Protein AF-A0A7J9X162-F1 (afdb_monomer)

Radius of gyration: 21.97 Å; Cα contacts (8 Å, |Δi|>4): 302; chains: 1; bounding box: 56×47×58 Å

Sequence (229 aa):
MGVSSGLLRFASDPDGIASAEVVVICVPTPVRDHVPDLSFVQESSATIAQHLTPGTLVVVESTTYPGTTEDLVRPLLESSGLKAGRDFWLASYCPERIDPGNDEFELSAIPRVLGGIDEESTALASLFYQQLVEEVVTVSSCRAAELVKLLENTFRHVNIALVNEMAMLCRETDIDVWEVIEAAASKPFGSCPSTPGGASAVTAFPSILHTSRGRCDRESVRRLHATAV

pLDDT: mean 80.42, std 22.42, range [22.09, 98.56]

Solvent-accessible surface area (backbone atoms only — not comparable to full-atom values): 13540 Å² total; per-residue (Å²): 111,47,59,84,71,67,78,42,83,87,76,91,67,70,74,64,51,55,77,41,63,65,48,76,44,77,51,72,44,60,70,53,95,91,40,66,42,55,62,52,54,49,54,50,29,47,56,45,18,79,35,65,47,80,68,24,34,39,35,41,35,39,75,65,57,64,43,43,62,68,74,48,42,42,58,38,36,36,69,55,74,48,43,78,81,75,36,26,30,39,28,22,35,36,49,86,87,76,61,91,92,50,87,87,65,55,78,34,75,51,68,40,40,30,4,6,82,46,72,66,26,33,51,54,52,47,61,58,47,54,78,64,24,80,40,74,47,79,47,96,23,30,44,54,14,32,40,50,46,54,49,55,55,49,53,52,50,54,46,40,52,52,36,41,54,49,41,53,54,21,62,77,68,78,44,65,50,63,62,53,49,56,59,48,53,70,41,95,66,98,54,78,60,62,64,68,72,82,96,68,83,87,68,70,90,79,76,83,82,91,70,95,78,77,83,91,57,87,70,61,71,68,55,66,77,76,76,79,128

Structure (mmCIF, N/CA/C/O backbone):
data_AF-A0A7J9X162-F1
#
_entry.id   AF-A0A7J9X162-F1
#
loop_
_atom_site.group_PDB
_atom_site.id
_atom_site.type_symbol
_atom_site.label_atom_id
_atom_site.label_alt_id
_atom_site.label_comp_id
_atom_site.label_asym_id
_atom_site.label_entity_id
_atom_site.label_seq_id
_atom_site.pdbx_PDB_ins_code
_atom_site.Cartn_x
_atom_site.Cartn_y
_atom_site.Cartn_z
_atom_site.occupancy
_atom_site.B_iso_or_equiv
_atom_site.auth_seq_id
_atom_site.auth_comp_id
_atom_site.auth_asym_id
_atom_site.auth_atom_id
_atom_site.pdbx_PDB_model_num
ATOM 1 N N . MET A 1 1 ? -10.588 -25.919 -2.164 1.00 62.69 1 MET A N 1
ATOM 2 C CA . MET A 1 1 ? -10.256 -26.387 -0.800 1.00 62.69 1 MET A CA 1
ATOM 3 C C . MET A 1 1 ? -10.824 -25.484 0.297 1.00 62.69 1 MET A C 1
ATOM 5 O O . MET A 1 1 ? -11.512 -26.022 1.149 1.00 62.69 1 MET A O 1
ATOM 9 N N . GLY A 1 2 ? -10.633 -24.154 0.272 1.00 80.81 2 GLY A N 1
ATOM 10 C CA . GLY A 1 2 ? -11.130 -23.260 1.343 1.00 80.81 2 GLY A CA 1
ATOM 11 C C . GLY A 1 2 ? -12.658 -23.151 1.481 1.00 80.81 2 GLY A C 1
ATOM 12 O O . GLY A 1 2 ? -13.174 -23.132 2.593 1.00 80.81 2 GLY A O 1
ATOM 13 N N . VAL A 1 3 ? -13.399 -23.142 0.364 1.00 86.06 3 VAL A N 1
ATOM 14 C CA . VAL A 1 3 ? -14.878 -23.076 0.394 1.00 86.06 3 VAL A CA 1
ATOM 15 C C . VAL A 1 3 ? -15.478 -24.358 0.978 1.00 86.06 3 VAL A C 1
ATOM 17 O O . VAL A 1 3 ? -16.346 -24.313 1.841 1.00 86.06 3 VAL A O 1
ATOM 20 N N . SER A 1 4 ? -14.970 -25.518 0.555 1.00 87.56 4 SER A N 1
ATOM 21 C CA . SER A 1 4 ? -15.435 -26.831 1.020 1.00 87.56 4 SER A CA 1
ATOM 22 C C . SER A 1 4 ? -15.123 -27.104 2.494 1.00 87.56 4 SER A C 1
ATOM 24 O O . SER A 1 4 ? -15.866 -27.837 3.135 1.00 87.56 4 SER A O 1
ATOM 26 N N . SER A 1 5 ? -14.041 -26.533 3.035 1.00 91.50 5 SER A N 1
ATOM 27 C CA . SER A 1 5 ? -13.686 -26.649 4.456 1.00 91.50 5 SER A CA 1
ATOM 28 C C . SER A 1 5 ? -14.345 -25.583 5.339 1.00 91.50 5 SER A C 1
ATOM 30 O O . SER A 1 5 ? -14.166 -25.609 6.553 1.00 91.50 5 SER A O 1
ATOM 32 N N . GLY A 1 6 ? -15.091 -24.638 4.754 1.00 89.19 6 GLY A N 1
ATOM 33 C CA . GLY A 1 6 ? -15.738 -23.540 5.474 1.00 89.19 6 GLY A CA 1
ATOM 34 C C . GLY A 1 6 ? -14.799 -22.416 5.927 1.00 89.19 6 GLY A C 1
ATOM 35 O O . GLY A 1 6 ? -15.273 -21.497 6.593 1.00 89.19 6 GLY A O 1
ATOM 36 N N . LEU A 1 7 ? -13.513 -22.472 5.553 1.00 90.06 7 LEU A N 1
ATOM 37 C CA . LEU A 1 7 ? -12.496 -21.453 5.852 1.00 90.06 7 LEU A CA 1
ATOM 38 C C . LEU A 1 7 ? -12.617 -20.209 4.959 1.00 90.06 7 LEU A C 1
ATOM 40 O O . LEU A 1 7 ? -12.123 -19.149 5.319 1.00 90.06 7 LEU A O 1
ATOM 44 N N . LEU A 1 8 ? -13.263 -20.338 3.796 1.00 92.81 8 LEU A N 1
ATOM 45 C CA . LEU A 1 8 ? -13.533 -19.235 2.877 1.00 92.81 8 LEU A CA 1
ATOM 46 C C . LEU A 1 8 ? -15.035 -19.128 2.629 1.00 92.81 8 LEU A C 1
ATOM 48 O O . LEU A 1 8 ? -15.681 -20.107 2.248 1.00 92.81 8 LEU A O 1
ATOM 52 N N . ARG A 1 9 ? -15.575 -17.925 2.811 1.00 91.31 9 ARG A N 1
ATOM 53 C CA . ARG A 1 9 ? -16.972 -17.592 2.530 1.00 91.31 9 ARG A CA 1
ATOM 54 C C . ARG A 1 9 ? -17.023 -16.312 1.712 1.00 91.31 9 ARG A C 1
ATOM 56 O O . ARG A 1 9 ? -16.208 -15.420 1.914 1.00 91.31 9 ARG A O 1
ATOM 63 N N . PHE A 1 10 ? -17.990 -16.244 0.807 1.00 93.44 10 PHE A N 1
ATOM 64 C CA . PHE A 1 10 ? -18.287 -15.049 0.030 1.00 93.44 10 PHE A CA 1
ATOM 65 C C . PHE A 1 10 ? -19.632 -14.509 0.499 1.00 93.44 10 PHE A C 1
ATOM 67 O O . PHE A 1 10 ? -20.580 -15.280 0.650 1.00 93.44 10 PHE A O 1
ATOM 74 N N . ALA A 1 11 ? -19.695 -13.206 0.725 1.00 92.56 11 ALA A N 1
ATOM 75 C CA . ALA A 1 11 ? -20.899 -12.494 1.116 1.00 92.56 11 ALA A CA 1
ATOM 76 C C . ALA A 1 11 ? -20.953 -11.170 0.350 1.00 92.56 11 ALA A C 1
ATOM 78 O O . ALA A 1 11 ? -19.917 -10.631 -0.044 1.00 92.56 11 ALA A O 1
ATOM 79 N N . SER A 1 12 ? -22.165 -10.680 0.110 1.00 92.69 12 SER A N 1
ATOM 80 C CA . SER A 1 12 ? -22.415 -9.343 -0.443 1.00 92.69 12 SER A CA 1
ATOM 81 C C . SER A 1 12 ? -22.973 -8.381 0.605 1.00 92.69 12 SER A C 1
ATOM 83 O O . SER A 1 12 ? -23.034 -7.181 0.358 1.00 92.69 12 SER A O 1
ATOM 85 N N . ASP A 1 13 ? -23.423 -8.910 1.742 1.00 92.62 13 ASP A N 1
ATOM 86 C CA . ASP A 1 13 ? -23.809 -8.149 2.922 1.00 92.62 13 ASP A CA 1
ATOM 87 C C . ASP A 1 13 ? -22.588 -7.859 3.821 1.00 92.62 13 ASP A C 1
ATOM 89 O O . ASP A 1 13 ? -21.596 -8.596 3.791 1.00 92.62 13 ASP A O 1
ATOM 93 N N . PRO A 1 14 ? -22.634 -6.774 4.610 1.00 92.94 14 PRO A N 1
ATOM 94 C CA . PRO A 1 14 ? -21.531 -6.371 5.476 1.00 92.94 14 PRO A CA 1
ATOM 95 C C . PRO A 1 14 ? -21.515 -7.082 6.839 1.00 92.94 14 PRO A C 1
ATOM 97 O O . PRO A 1 14 ? -20.643 -6.778 7.654 1.00 92.94 14 PRO A O 1
ATOM 100 N N . ASP A 1 15 ? -22.427 -8.022 7.115 1.00 89.88 15 ASP A N 1
ATOM 101 C CA . ASP A 1 15 ? -22.643 -8.562 8.468 1.00 89.88 15 ASP A CA 1
ATOM 102 C C . ASP A 1 15 ? -21.384 -9.240 9.035 1.00 89.88 15 ASP A C 1
ATOM 104 O O . ASP A 1 15 ? -21.125 -9.204 10.241 1.00 89.88 15 ASP A O 1
ATOM 108 N N . GLY A 1 16 ? -20.550 -9.812 8.161 1.00 90.56 16 GLY A N 1
ATOM 109 C CA . GLY A 1 16 ? -19.283 -10.437 8.544 1.00 90.56 16 GLY A CA 1
ATOM 110 C C . GLY A 1 16 ? -18.259 -9.470 9.153 1.00 90.56 16 GLY A C 1
ATOM 111 O O . GLY A 1 16 ? -17.429 -9.907 9.953 1.00 90.56 16 GLY A O 1
ATOM 112 N N . ILE A 1 17 ? -18.333 -8.171 8.834 1.00 95.19 17 ILE A N 1
ATOM 113 C CA . ILE A 1 17 ? -17.354 -7.160 9.269 1.00 95.19 17 ILE A CA 1
ATOM 114 C C . ILE A 1 17 ? -17.326 -7.045 10.795 1.00 95.19 17 ILE A C 1
ATOM 116 O O . ILE A 1 17 ? -16.249 -7.007 11.380 1.00 95.19 17 ILE A O 1
ATOM 120 N N . ALA A 1 18 ? -18.488 -7.073 11.454 1.00 94.50 18 ALA A N 1
ATOM 121 C CA . ALA A 1 18 ? -18.576 -6.919 12.909 1.00 94.50 18 ALA A CA 1
ATOM 122 C C . ALA A 1 18 ? -17.885 -8.054 13.688 1.00 94.50 1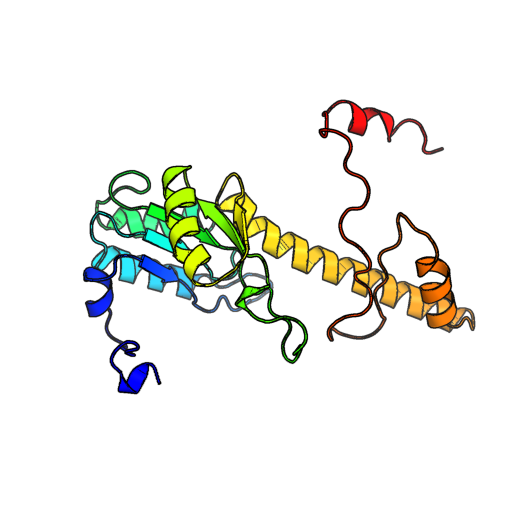8 ALA A C 1
ATOM 124 O O . ALA A 1 18 ? -17.525 -7.884 14.852 1.00 94.50 18 ALA A O 1
ATOM 1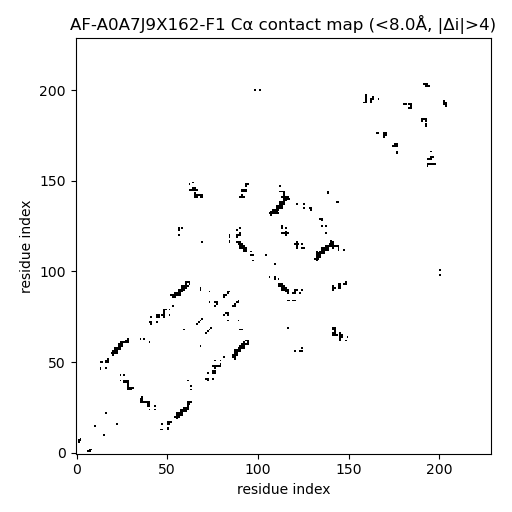25 N N . SER A 1 19 ? -17.701 -9.211 13.046 1.00 94.06 19 SER A N 1
ATOM 126 C CA . SER A 1 19 ? -17.009 -10.373 13.613 1.00 94.06 19 SER A CA 1
ATOM 127 C C . SER A 1 19 ? -15.538 -10.488 13.201 1.00 94.06 19 SER A C 1
ATOM 129 O O . SER A 1 19 ? -14.861 -11.415 13.641 1.00 94.06 19 SER A O 1
ATOM 131 N N . ALA A 1 20 ? -15.044 -9.586 12.349 1.00 95.75 20 ALA A N 1
ATOM 132 C CA . ALA A 1 20 ? -13.694 -9.651 11.808 1.00 95.75 20 ALA A CA 1
ATOM 133 C C . ALA A 1 20 ? -12.670 -8.975 12.736 1.00 95.75 20 ALA A C 1
ATOM 135 O O . ALA A 1 20 ? -12.820 -7.817 13.125 1.00 95.75 20 ALA A O 1
ATOM 136 N N . GLU A 1 21 ? -11.580 -9.685 13.034 1.00 97.00 21 GLU A N 1
ATOM 137 C CA . GLU A 1 21 ? -10.414 -9.118 13.730 1.00 97.00 21 GLU A CA 1
ATOM 138 C C . GLU A 1 21 ? -9.576 -8.232 12.793 1.00 97.00 21 GLU A C 1
ATOM 140 O O . GLU A 1 21 ? -8.986 -7.240 13.224 1.00 97.00 21 GLU A O 1
ATOM 145 N N . VAL A 1 22 ? -9.551 -8.571 11.498 1.00 97.69 22 VAL A N 1
ATOM 146 C CA . VAL A 1 22 ? -8.823 -7.844 10.453 1.00 97.69 22 VAL A CA 1
ATOM 147 C C . VAL A 1 22 ? -9.735 -7.609 9.252 1.00 97.69 22 VAL A C 1
ATOM 149 O O . VAL A 1 22 ? -10.381 -8.535 8.762 1.00 97.69 22 VAL A O 1
ATOM 152 N N . VAL A 1 23 ? -9.752 -6.376 8.750 1.00 97.88 23 VAL A N 1
ATOM 153 C CA . VAL A 1 23 ? -10.481 -5.966 7.546 1.00 97.88 23 VAL A CA 1
ATOM 154 C C . VAL A 1 23 ? -9.494 -5.380 6.544 1.00 97.88 23 VAL A C 1
ATOM 156 O O . VAL A 1 23 ? -8.805 -4.407 6.843 1.00 97.88 23 VAL A O 1
ATOM 159 N N . VAL A 1 24 ? -9.435 -5.946 5.338 1.00 96.94 24 VAL A N 1
ATOM 160 C CA . VAL A 1 24 ? -8.537 -5.478 4.270 1.00 96.94 24 VAL A CA 1
ATOM 161 C C . VAL A 1 24 ? -9.356 -4.859 3.138 1.00 96.94 24 VAL A C 1
ATOM 163 O O . VAL A 1 24 ? -10.280 -5.481 2.615 1.00 96.94 24 VAL A O 1
ATOM 166 N N . ILE A 1 25 ? -9.029 -3.621 2.761 1.00 96.56 25 ILE A N 1
ATOM 167 C CA . ILE A 1 25 ? -9.698 -2.874 1.690 1.00 96.56 25 ILE A CA 1
ATOM 168 C C . ILE A 1 25 ? -8.925 -3.063 0.377 1.00 96.56 25 ILE A C 1
ATOM 170 O O . ILE A 1 25 ? -7.927 -2.379 0.127 1.00 96.56 25 ILE A O 1
ATOM 174 N N . CYS A 1 26 ? -9.429 -3.953 -0.481 1.00 94.12 26 CYS A N 1
ATOM 175 C CA . CYS A 1 26 ? -8.839 -4.313 -1.781 1.00 94.12 26 CYS A CA 1
ATOM 176 C C . CYS A 1 26 ? -9.780 -3.984 -2.955 1.00 94.12 26 CYS A C 1
ATOM 178 O O . CYS A 1 26 ? -10.038 -4.826 -3.814 1.00 94.12 26 CYS A O 1
ATOM 180 N N . VAL A 1 27 ? -10.355 -2.781 -2.964 1.00 94.25 27 VAL A N 1
ATOM 181 C CA . VAL A 1 27 ? -11.293 -2.340 -4.007 1.00 94.25 27 VAL A CA 1
ATOM 182 C C . VAL A 1 27 ? -10.565 -1.646 -5.161 1.00 94.25 27 VAL A C 1
ATOM 184 O O . VAL A 1 27 ? -9.474 -1.104 -4.971 1.00 94.25 27 VAL A O 1
ATOM 187 N N . PRO A 1 28 ? -11.130 -1.652 -6.381 1.00 90.06 28 PRO A N 1
ATOM 188 C CA . PRO A 1 28 ? -10.503 -0.977 -7.509 1.00 90.06 28 PRO A CA 1
ATOM 189 C C . PRO A 1 28 ? -10.480 0.544 -7.318 1.00 90.06 28 PRO A C 1
ATOM 191 O O . PRO A 1 28 ? -11.415 1.136 -6.783 1.00 90.06 28 PRO A O 1
ATOM 194 N N . THR A 1 29 ? -9.434 1.178 -7.842 1.00 87.81 29 THR A N 1
ATOM 195 C CA . THR A 1 29 ? -9.283 2.639 -7.922 1.00 87.81 29 THR A CA 1
ATOM 196 C C . THR A 1 29 ? -9.128 3.061 -9.387 1.00 87.81 29 THR A C 1
ATOM 198 O O . THR A 1 29 ? -8.026 3.384 -9.843 1.00 87.81 29 THR A O 1
ATOM 201 N N . PRO A 1 30 ? -10.210 2.986 -10.190 1.00 85.19 30 PRO A N 1
ATOM 202 C CA . PRO A 1 30 ? -10.131 3.271 -11.617 1.00 85.19 30 PRO A CA 1
ATOM 203 C C . PRO A 1 30 ? -9.696 4.719 -11.851 1.00 85.19 30 PRO A C 1
ATOM 205 O O . PRO A 1 30 ? -10.082 5.622 -11.119 1.00 85.19 30 PRO A O 1
ATOM 208 N N . VAL A 1 31 ? -8.892 4.959 -12.883 1.00 79.12 31 VAL A N 1
ATOM 209 C CA . VAL A 1 31 ? -8.386 6.302 -13.191 1.00 79.12 31 VAL A CA 1
ATOM 210 C C . VAL A 1 31 ? -9.298 6.981 -14.209 1.00 79.12 31 VAL A C 1
ATOM 212 O O . VAL A 1 31 ? -9.543 6.439 -15.286 1.00 79.12 31 VAL A O 1
ATOM 215 N N . ARG A 1 32 ? -9.753 8.197 -13.897 1.00 75.38 32 ARG A N 1
ATOM 216 C CA . ARG A 1 32 ? -10.500 9.082 -14.796 1.00 75.38 32 ARG A CA 1
ATOM 217 C C . ARG A 1 32 ? -9.751 10.402 -14.941 1.00 75.38 32 ARG A C 1
ATOM 219 O O . ARG A 1 32 ? -9.419 11.027 -13.944 1.00 75.38 32 ARG A O 1
ATOM 226 N N . ASP A 1 33 ? -9.453 10.814 -16.172 1.00 77.12 33 ASP A N 1
ATOM 227 C CA . ASP A 1 33 ? -8.718 12.059 -16.459 1.00 77.12 33 ASP A CA 1
ATOM 228 C C . ASP A 1 33 ? -7.391 12.183 -15.673 1.00 77.12 33 ASP A C 1
ATOM 230 O O . ASP A 1 33 ? -7.038 13.245 -15.169 1.00 77.12 33 ASP A O 1
ATOM 234 N N . HIS A 1 34 ? -6.656 11.070 -15.548 1.00 75.56 34 HIS A N 1
ATOM 235 C CA . HIS A 1 34 ? -5.420 10.938 -14.754 1.00 75.56 34 HIS A CA 1
ATOM 236 C C . HIS A 1 34 ? -5.590 11.066 -13.229 1.00 75.56 34 HIS A C 1
ATOM 238 O O . HIS A 1 34 ? -4.599 11.107 -12.502 1.00 75.56 34 HIS A O 1
ATOM 244 N N . VAL A 1 35 ? -6.828 11.056 -12.730 1.00 75.62 35 VAL A N 1
ATOM 245 C CA . VAL A 1 35 ? -7.156 11.052 -11.303 1.00 75.62 35 VAL A CA 1
ATOM 246 C C . VAL A 1 35 ? -7.843 9.723 -10.931 1.00 75.62 35 VAL A C 1
ATOM 248 O O . VAL A 1 35 ? -8.902 9.410 -11.468 1.00 75.62 35 VAL A O 1
ATOM 251 N N . PRO A 1 36 ? -7.256 8.906 -10.041 1.00 80.69 36 PRO A N 1
ATOM 252 C CA . PRO A 1 36 ? -7.905 7.803 -9.354 1.00 80.69 36 PRO A CA 1
ATOM 253 C C . PRO A 1 36 ? -9.228 8.227 -8.733 1.00 80.69 36 PRO A C 1
ATOM 255 O O . PRO A 1 36 ? -9.302 9.169 -7.942 1.00 80.69 36 PRO A O 1
ATOM 258 N N . ASP A 1 37 ? -10.263 7.485 -9.081 1.00 88.44 37 ASP A N 1
ATOM 259 C CA . ASP A 1 37 ? -11.555 7.523 -8.437 1.00 88.44 37 ASP A CA 1
ATOM 260 C C . ASP A 1 37 ? -11.471 6.757 -7.112 1.00 88.44 37 ASP A C 1
ATOM 262 O O . ASP A 1 37 ? -11.252 5.543 -7.078 1.00 88.44 37 ASP A O 1
ATOM 266 N N . LEU A 1 38 ? -11.615 7.492 -6.011 1.00 91.44 38 LEU A N 1
ATOM 267 C CA . LEU A 1 38 ? -11.575 6.947 -4.657 1.00 91.44 38 LEU A CA 1
ATOM 268 C C . LEU A 1 38 ? -12.969 6.590 -4.123 1.00 91.44 38 LEU A C 1
ATOM 270 O O . LEU A 1 38 ? -13.065 6.180 -2.967 1.00 91.44 38 LEU A O 1
ATOM 274 N N . SER A 1 39 ? -14.037 6.726 -4.920 1.00 94.62 39 SER A N 1
ATOM 275 C CA . SER A 1 39 ? -15.417 6.438 -4.494 1.00 94.62 39 SER A CA 1
ATOM 276 C C . SER A 1 39 ? -15.561 5.042 -3.884 1.00 94.62 39 SER A C 1
ATOM 278 O O . SER A 1 39 ? -16.091 4.909 -2.786 1.00 94.62 39 SER A O 1
ATOM 280 N N . PHE A 1 40 ? -14.970 4.017 -4.499 1.00 95.25 40 PHE A N 1
ATOM 281 C CA . PHE A 1 40 ? -14.995 2.645 -3.981 1.00 95.25 40 PHE A CA 1
ATOM 282 C C . PHE A 1 40 ? -14.330 2.512 -2.602 1.00 95.25 40 PHE A C 1
ATOM 284 O O . PHE A 1 40 ? -14.837 1.813 -1.721 1.00 95.25 40 PHE A O 1
ATOM 291 N N . VAL A 1 41 ? -13.201 3.198 -2.389 1.00 95.94 41 VAL A N 1
ATOM 292 C CA . VAL A 1 41 ? -12.495 3.216 -1.096 1.00 95.94 41 VAL A CA 1
ATOM 293 C C . VAL A 1 41 ? -13.331 3.957 -0.052 1.00 95.94 41 VAL A C 1
ATOM 295 O O . VAL A 1 41 ? -13.418 3.510 1.093 1.00 95.94 41 VAL A O 1
ATOM 298 N N . GLN A 1 42 ? -13.983 5.055 -0.441 1.00 96.75 42 GLN A N 1
ATOM 299 C CA . GLN A 1 42 ? -14.877 5.828 0.425 1.00 96.75 42 GLN A CA 1
ATOM 300 C C . GLN A 1 42 ? -16.093 5.008 0.859 1.00 96.75 42 GLN A C 1
ATOM 302 O O . GLN A 1 42 ? -16.372 4.925 2.053 1.00 96.75 42 GLN A O 1
ATOM 307 N N . GLU A 1 43 ? -16.780 4.365 -0.086 1.00 97.00 43 GLU A N 1
ATOM 308 C CA . GLU A 1 43 ? -17.954 3.523 0.169 1.00 97.00 43 GLU A CA 1
ATOM 309 C C . GLU A 1 43 ? -17.605 2.326 1.059 1.00 97.00 43 GLU A C 1
ATOM 311 O O . GLU A 1 43 ? -18.319 2.032 2.023 1.00 97.00 43 GLU A O 1
ATOM 316 N N . SER A 1 44 ? -16.462 1.683 0.799 1.00 97.19 44 SER A N 1
ATOM 317 C CA . SER A 1 44 ? -15.956 0.590 1.636 1.00 97.19 44 SER A CA 1
ATOM 318 C C . SER A 1 44 ? -15.659 1.073 3.054 1.00 97.19 44 SER A C 1
ATOM 320 O O . SER A 1 44 ? -16.112 0.467 4.021 1.00 97.19 44 SER A O 1
ATOM 322 N N . SER A 1 45 ? -14.964 2.204 3.194 1.00 97.94 45 SER A N 1
ATOM 323 C CA . SER A 1 45 ? -14.630 2.781 4.503 1.00 97.94 45 SER A CA 1
ATOM 324 C C . SER A 1 45 ? -15.883 3.181 5.287 1.00 97.94 45 SER A C 1
ATOM 326 O O . SER A 1 45 ? -15.962 2.923 6.485 1.00 97.94 45 SER A O 1
ATOM 328 N N . ALA A 1 46 ? -16.890 3.758 4.624 1.00 97.69 46 ALA A N 1
ATOM 329 C CA . ALA A 1 46 ? -18.166 4.104 5.248 1.00 97.69 46 ALA A CA 1
ATOM 330 C C . ALA A 1 46 ? -18.946 2.859 5.702 1.00 97.69 46 ALA A C 1
ATOM 332 O O . ALA A 1 46 ? -19.514 2.848 6.793 1.00 97.69 46 ALA A O 1
ATOM 333 N N . THR A 1 47 ? -18.938 1.794 4.896 1.00 97.69 47 THR A N 1
ATOM 334 C CA . THR A 1 47 ? -19.573 0.512 5.243 1.00 97.69 47 THR A CA 1
ATOM 335 C C . THR A 1 47 ? -18.887 -0.142 6.439 1.00 97.69 47 THR A C 1
ATOM 337 O O . THR A 1 47 ? -19.559 -0.608 7.360 1.00 97.69 47 THR A O 1
ATOM 340 N N . ILE A 1 48 ? -17.550 -0.123 6.465 1.00 98.00 48 ILE A N 1
ATOM 341 C CA . ILE A 1 48 ? -16.760 -0.630 7.590 1.00 98.00 48 ILE A CA 1
ATOM 342 C C . ILE A 1 48 ? -17.062 0.179 8.848 1.00 98.00 48 ILE A C 1
ATOM 344 O O . ILE A 1 48 ? -17.318 -0.418 9.885 1.00 98.00 48 ILE A O 1
ATOM 348 N N . ALA A 1 49 ? -17.120 1.512 8.767 1.00 98.06 49 ALA A N 1
ATOM 349 C CA . ALA A 1 49 ? -17.412 2.369 9.917 1.00 98.06 49 ALA A CA 1
ATOM 350 C C . ALA A 1 49 ? -18.742 2.020 10.613 1.00 98.06 49 ALA A C 1
ATOM 352 O O . ALA A 1 49 ? -18.831 2.096 11.835 1.00 98.06 49 ALA A O 1
ATOM 353 N N . GLN A 1 50 ? -19.764 1.593 9.863 1.00 97.50 50 GLN A N 1
ATOM 354 C CA . GLN A 1 50 ? -21.063 1.189 10.425 1.00 97.50 50 GLN A CA 1
ATOM 355 C C . GLN A 1 50 ? -21.011 -0.125 11.224 1.00 97.50 50 GLN A C 1
ATOM 357 O O . GLN A 1 50 ? -21.884 -0.362 12.055 1.00 97.50 50 GLN A O 1
ATOM 362 N N . HIS A 1 51 ? -20.000 -0.961 10.981 1.00 97.44 51 HIS A N 1
ATOM 363 C CA . HIS A 1 51 ? -19.860 -2.301 11.560 1.00 97.44 51 HIS A CA 1
ATOM 364 C C . HIS A 1 51 ? -18.557 -2.466 12.356 1.00 97.44 51 HIS A C 1
ATOM 366 O O . HIS A 1 51 ? -18.249 -3.567 12.808 1.00 97.44 51 HIS A O 1
ATOM 372 N N . LEU A 1 52 ? -17.780 -1.391 12.509 1.00 97.56 52 LEU A N 1
ATOM 373 C CA . LEU A 1 52 ? -16.462 -1.417 13.126 1.00 97.56 52 LEU A CA 1
ATOM 374 C C . LEU A 1 52 ? -16.586 -1.699 14.623 1.00 97.56 52 LEU A C 1
ATOM 376 O O . LEU A 1 52 ? -17.353 -1.042 15.330 1.00 97.56 52 LEU A O 1
ATOM 380 N N . THR A 1 53 ? -15.797 -2.649 15.112 1.00 97.69 53 THR A N 1
ATOM 381 C CA . THR A 1 53 ? -15.742 -2.998 16.530 1.00 97.69 53 THR A CA 1
ATOM 382 C C . THR A 1 53 ? -14.389 -2.602 17.133 1.00 97.69 53 THR A C 1
ATOM 384 O O . THR A 1 53 ? -13.390 -2.478 16.418 1.00 97.69 53 THR A O 1
ATOM 387 N N . PRO A 1 54 ? -14.322 -2.337 18.451 1.00 98.00 54 PRO A N 1
ATOM 388 C CA . PRO A 1 54 ? -13.048 -2.074 19.104 1.00 98.00 54 PRO A CA 1
ATOM 389 C C . PRO A 1 54 ? -12.084 -3.260 18.975 1.00 98.00 54 PRO A C 1
ATOM 391 O O . PRO A 1 54 ? -12.477 -4.409 19.169 1.00 98.00 54 PRO A O 1
ATOM 394 N N . GLY A 1 55 ? -10.815 -2.974 18.702 1.00 97.31 55 GLY A N 1
ATOM 395 C CA . GLY A 1 55 ? -9.747 -3.950 18.503 1.00 97.31 55 GLY A CA 1
ATOM 396 C C . GLY A 1 55 ? -9.526 -4.363 17.047 1.00 97.31 55 GLY A C 1
ATOM 397 O O . GLY A 1 55 ? -8.496 -4.969 16.764 1.00 97.31 55 GLY A O 1
ATOM 398 N N . THR A 1 56 ? -10.425 -4.011 16.119 1.00 98.25 56 THR A N 1
ATOM 399 C CA . THR A 1 56 ? -10.265 -4.344 14.696 1.00 98.25 56 THR A CA 1
ATOM 400 C C . THR A 1 56 ? -9.039 -3.655 14.093 1.00 98.25 56 THR A C 1
ATOM 402 O O . THR A 1 56 ? -8.815 -2.457 14.287 1.00 98.25 56 THR A O 1
ATOM 405 N N . LEU A 1 57 ? -8.265 -4.399 13.304 1.00 98.56 57 LEU A N 1
ATOM 406 C CA . LEU A 1 57 ? -7.249 -3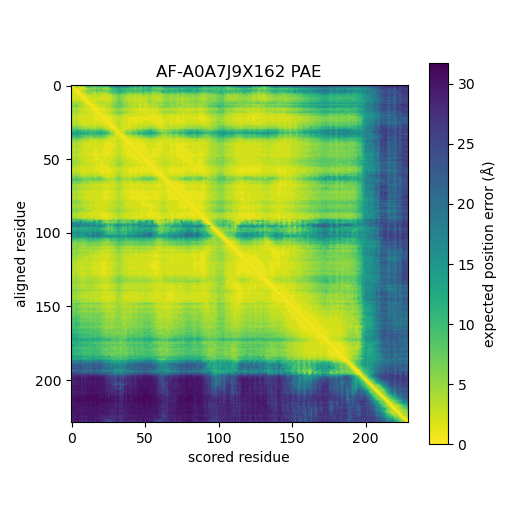.852 12.409 1.00 98.56 57 LEU A CA 1
ATOM 407 C C . LEU A 1 57 ? -7.854 -3.621 11.021 1.00 98.56 57 LEU A C 1
ATOM 409 O O . LEU A 1 57 ? -8.357 -4.553 10.400 1.00 98.56 57 LEU A O 1
ATOM 413 N N . VAL A 1 58 ? -7.745 -2.401 10.501 1.00 98.44 58 VAL A N 1
ATOM 414 C CA . VAL A 1 58 ? -8.109 -2.076 9.118 1.00 98.44 58 VAL A CA 1
ATOM 415 C C . VAL A 1 58 ? -6.844 -1.816 8.303 1.00 98.44 58 VAL A C 1
ATOM 417 O O . VAL A 1 58 ? -5.994 -1.019 8.704 1.00 98.44 58 VAL A O 1
ATOM 420 N N . VAL A 1 59 ? -6.714 -2.470 7.147 1.00 97.88 59 VAL A N 1
ATOM 421 C CA . VAL A 1 59 ? -5.586 -2.278 6.225 1.00 97.88 59 VAL A CA 1
ATOM 422 C C . VAL A 1 59 ? -6.081 -1.804 4.865 1.00 97.88 59 VAL A C 1
ATOM 424 O O . VAL A 1 59 ? -6.938 -2.434 4.248 1.00 97.88 59 VAL A O 1
ATOM 427 N N . VAL A 1 60 ? -5.513 -0.707 4.368 1.00 96.88 60 VAL A N 1
ATOM 428 C CA . VAL A 1 60 ? -5.761 -0.217 3.008 1.00 96.88 60 VAL A CA 1
ATOM 429 C C . VAL A 1 60 ? -4.720 -0.814 2.068 1.00 96.88 60 VAL A C 1
ATOM 431 O O . VAL A 1 60 ? -3.560 -0.417 2.107 1.00 96.88 60 VAL A O 1
ATOM 434 N N . GLU A 1 61 ? -5.135 -1.759 1.225 1.00 93.06 61 GLU A N 1
ATOM 435 C CA . GLU A 1 61 ? -4.285 -2.357 0.184 1.00 93.06 61 GLU A CA 1
ATOM 436 C C . GLU A 1 61 ? -4.559 -1.745 -1.197 1.00 93.06 61 GLU A C 1
ATOM 438 O O . GLU A 1 61 ? -3.725 -1.824 -2.084 1.00 93.06 61 GLU A O 1
ATOM 443 N N . SER A 1 62 ? -5.696 -1.082 -1.400 1.00 89.19 62 SER A N 1
ATOM 444 C CA . SER A 1 62 ? -6.027 -0.451 -2.685 1.00 89.19 62 SER A CA 1
ATOM 445 C C . SER A 1 62 ? -4.949 0.563 -3.116 1.00 89.19 62 SER A C 1
ATOM 447 O O . SER A 1 62 ? -4.431 1.319 -2.292 1.00 89.19 62 SER A O 1
ATOM 449 N N . THR A 1 63 ? -4.620 0.620 -4.412 1.00 84.19 63 THR A N 1
ATOM 450 C CA . THR A 1 63 ? -3.646 1.597 -4.935 1.00 84.19 63 THR A CA 1
ATOM 451 C C . THR A 1 63 ? -4.221 3.002 -4.819 1.00 84.19 63 THR A C 1
ATOM 453 O O . THR A 1 63 ? -5.205 3.328 -5.480 1.00 84.19 63 THR A O 1
ATOM 456 N N . THR A 1 64 ? -3.610 3.850 -3.997 1.00 83.62 64 THR A N 1
ATOM 457 C CA . THR A 1 64 ? -4.097 5.209 -3.731 1.00 83.62 64 THR A CA 1
ATOM 458 C C . THR A 1 64 ? -2.949 6.224 -3.707 1.00 83.62 64 THR A C 1
ATOM 460 O O . THR A 1 64 ? -1.808 5.905 -4.048 1.00 83.62 64 THR A O 1
ATOM 463 N N . TYR A 1 65 ? -3.255 7.473 -3.351 1.00 85.00 65 TYR A N 1
ATOM 464 C CA . TYR A 1 65 ? -2.262 8.532 -3.198 1.00 85.00 65 TYR A CA 1
ATOM 465 C C . TYR A 1 65 ? -1.748 8.649 -1.763 1.00 85.00 65 TYR A C 1
ATOM 467 O O . TYR A 1 65 ? -2.515 8.391 -0.832 1.00 85.00 65 TYR A O 1
ATOM 475 N N . PRO A 1 66 ? -0.512 9.145 -1.569 1.00 89.56 66 PRO A N 1
ATOM 476 C CA . PRO A 1 66 ? -0.005 9.510 -0.257 1.00 89.56 66 PRO A CA 1
ATOM 477 C C . PRO A 1 66 ? -0.972 10.437 0.484 1.00 89.56 66 PRO A C 1
ATOM 479 O O . PRO A 1 66 ? -1.284 11.529 0.012 1.00 89.56 66 PRO A O 1
ATOM 482 N N . GLY A 1 67 ? -1.419 10.001 1.656 1.00 90.81 67 GLY A N 1
ATOM 483 C CA . GLY A 1 67 ? -2.393 10.679 2.501 1.00 90.81 67 GLY A CA 1
ATOM 484 C C . GLY A 1 67 ? -3.791 10.072 2.438 1.00 90.81 67 GLY A C 1
ATOM 485 O O . GLY A 1 67 ? -4.609 10.413 3.282 1.00 90.81 67 GLY A O 1
ATOM 486 N N . THR A 1 68 ? -4.092 9.142 1.527 1.00 92.81 68 THR A N 1
ATOM 487 C CA . THR A 1 68 ? -5.448 8.569 1.419 1.00 92.81 68 THR A CA 1
ATOM 488 C C . THR A 1 68 ? -5.856 7.842 2.700 1.00 92.81 68 THR A C 1
ATOM 490 O O . THR A 1 68 ? -6.967 8.024 3.199 1.00 92.81 68 THR A O 1
ATOM 493 N N . THR A 1 69 ? -4.950 7.065 3.289 1.00 96.25 69 THR A N 1
ATOM 494 C CA . THR A 1 69 ? -5.230 6.333 4.529 1.00 96.25 69 THR A CA 1
ATOM 495 C C . THR A 1 69 ? -5.514 7.288 5.698 1.00 96.25 69 THR A C 1
ATOM 497 O O . THR A 1 69 ? -6.452 7.076 6.466 1.00 96.25 69 THR A O 1
ATOM 500 N N . GLU A 1 70 ? -4.753 8.377 5.820 1.00 95.31 70 GLU A N 1
ATOM 501 C CA . GLU A 1 70 ? -4.826 9.292 6.971 1.00 95.31 70 GLU A CA 1
ATOM 502 C C . GLU A 1 70 ? -5.856 10.417 6.807 1.00 95.31 70 GLU A C 1
ATOM 504 O O . GLU A 1 70 ? -6.513 10.784 7.779 1.00 95.31 70 GLU A O 1
ATOM 509 N N . ASP A 1 71 ? -6.012 10.957 5.600 1.00 95.75 71 ASP A N 1
ATOM 510 C CA . ASP A 1 71 ? -6.837 12.138 5.328 1.00 95.75 71 ASP A CA 1
ATOM 511 C C . ASP A 1 71 ? -8.253 11.769 4.85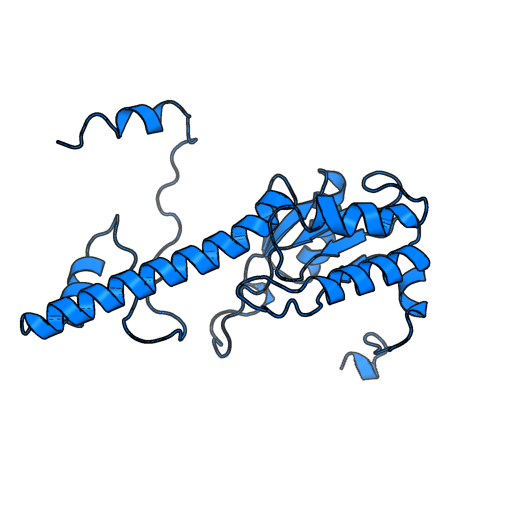5 1.00 95.75 71 ASP A C 1
ATOM 513 O O . ASP A 1 71 ? -9.160 12.595 4.949 1.00 95.75 71 ASP A O 1
ATOM 517 N N . LEU A 1 72 ? -8.459 10.543 4.350 1.00 96.25 72 LEU A N 1
ATOM 518 C CA . LEU A 1 72 ? -9.751 10.076 3.835 1.00 96.25 72 LEU A CA 1
ATOM 519 C C . LEU A 1 72 ? -10.298 8.882 4.620 1.00 96.25 72 LEU A C 1
ATOM 521 O O . LEU A 1 72 ? -11.392 8.965 5.176 1.00 96.25 72 LEU A O 1
ATOM 525 N N . VAL A 1 73 ? -9.550 7.778 4.683 1.00 97.94 73 VAL A N 1
ATOM 526 C CA . VAL A 1 73 ? -10.036 6.531 5.298 1.00 97.94 73 VAL A CA 1
ATOM 527 C C . VAL A 1 73 ? -10.200 6.696 6.805 1.00 97.94 73 VAL A C 1
ATOM 529 O O . VAL A 1 73 ? -11.263 6.391 7.343 1.00 97.94 73 VAL A O 1
ATOM 532 N N . ARG A 1 74 ? -9.192 7.242 7.494 1.00 98.12 74 ARG A N 1
ATOM 533 C CA . ARG A 1 74 ? -9.251 7.454 8.944 1.00 98.12 74 ARG A CA 1
ATOM 534 C C . ARG A 1 74 ? -10.467 8.289 9.379 1.00 98.12 74 ARG A C 1
ATOM 536 O O . ARG A 1 74 ? -11.196 7.796 10.237 1.00 98.12 74 ARG A O 1
ATOM 543 N N . PRO A 1 75 ? -10.749 9.491 8.830 1.00 98.25 75 PRO A N 1
ATOM 544 C CA . PRO A 1 75 ? -11.937 10.251 9.224 1.00 98.25 75 PRO A CA 1
ATOM 545 C C . PRO A 1 75 ? -13.256 9.509 8.985 1.00 98.25 75 PRO A C 1
ATOM 547 O O . PRO A 1 75 ? -14.170 9.623 9.800 1.00 98.25 75 PRO A O 1
ATOM 550 N N . LEU A 1 76 ? -13.356 8.735 7.897 1.00 98.31 76 LEU A N 1
ATOM 551 C CA . LEU A 1 76 ? -14.543 7.927 7.611 1.00 98.31 76 LEU A CA 1
ATOM 552 C C . LEU A 1 76 ? -14.723 6.818 8.650 1.00 98.31 76 LEU A C 1
ATOM 554 O O . LEU A 1 76 ? -15.821 6.660 9.177 1.00 98.31 76 LEU A O 1
ATOM 558 N N . LEU A 1 77 ? -13.657 6.104 9.012 1.00 98.44 77 LEU A N 1
ATOM 559 C CA . LEU A 1 77 ? -13.708 5.070 10.049 1.00 98.44 77 LEU A CA 1
ATOM 560 C C . LEU A 1 77 ? -14.001 5.653 11.438 1.00 98.44 77 LEU A C 1
ATOM 562 O O . LEU A 1 77 ? -14.805 5.093 12.182 1.00 98.44 77 LEU A O 1
ATOM 566 N N . GLU A 1 78 ? -13.426 6.811 11.776 1.00 98.44 78 GLU A N 1
ATOM 567 C CA . GLU A 1 78 ? -13.686 7.497 13.050 1.00 98.44 78 GLU A CA 1
ATOM 568 C C . GLU A 1 78 ? -15.121 8.051 13.169 1.00 98.44 78 GLU A C 1
ATOM 570 O O . GLU A 1 78 ? -15.551 8.407 14.270 1.00 98.44 78 GLU A O 1
ATOM 575 N N . SER A 1 79 ? -15.901 8.086 12.078 1.00 98.00 79 SER A N 1
ATOM 576 C CA . SER A 1 79 ? -17.333 8.425 12.130 1.00 98.00 79 SER A CA 1
ATOM 577 C C . SER A 1 79 ? -18.175 7.394 12.899 1.00 98.00 79 SER A C 1
ATOM 579 O O . SER A 1 79 ? -19.265 7.725 13.362 1.00 98.00 79 SER A O 1
ATOM 581 N N . SER A 1 80 ? -17.632 6.189 13.123 1.00 97.00 80 SER A N 1
ATOM 582 C CA . SER A 1 80 ? -18.176 5.165 14.032 1.00 97.00 80 SER A CA 1
ATOM 583 C C . SER A 1 80 ? -18.221 5.607 15.504 1.00 97.00 80 SER A C 1
ATOM 585 O O . SER A 1 80 ? -18.901 4.991 16.321 1.00 97.00 80 SER A O 1
ATOM 587 N N . GLY A 1 81 ? -17.482 6.665 15.861 1.00 97.88 81 GLY A N 1
ATOM 588 C CA . GLY A 1 81 ? -17.251 7.097 17.239 1.00 97.88 81 GLY A CA 1
ATOM 589 C C . GLY A 1 81 ? -15.996 6.492 17.877 1.00 97.88 81 GLY A C 1
ATOM 590 O O . GLY A 1 81 ? -15.573 6.973 18.929 1.00 97.88 81 GLY A O 1
ATOM 591 N N . LEU A 1 82 ? -15.371 5.499 17.236 1.00 98.12 82 LEU A N 1
ATOM 592 C CA . LEU A 1 82 ? -14.091 4.915 17.644 1.00 98.12 82 LEU A CA 1
ATOM 593 C C . LEU A 1 82 ? -12.911 5.771 17.161 1.00 98.12 82 LEU A C 1
ATOM 595 O O . LEU A 1 82 ? -13.021 6.509 16.180 1.00 98.12 82 LEU A O 1
ATOM 599 N N . LYS A 1 83 ? -11.763 5.676 17.838 1.00 98.38 83 LYS A N 1
ATOM 600 C CA . LYS A 1 83 ? -10.533 6.403 17.495 1.00 98.38 83 LYS A CA 1
ATOM 601 C C . LYS A 1 83 ? -9.421 5.489 16.998 1.00 98.38 83 LYS A C 1
ATOM 603 O O . LYS A 1 83 ? -9.077 4.504 17.648 1.00 98.38 83 LYS A O 1
ATOM 608 N N . ALA A 1 84 ? -8.824 5.867 15.868 1.00 97.62 84 ALA A N 1
ATOM 609 C CA . ALA A 1 84 ? -7.692 5.151 15.296 1.00 97.62 84 ALA A CA 1
ATOM 610 C C . ALA A 1 84 ? -6.458 5.303 16.201 1.00 97.62 84 ALA A C 1
ATOM 612 O O . ALA A 1 84 ? -6.197 6.403 16.700 1.00 97.62 84 ALA A O 1
ATOM 613 N N . GLY A 1 85 ? -5.717 4.214 16.408 1.00 96.38 85 GLY A N 1
ATOM 614 C CA . GLY A 1 85 ? -4.557 4.162 17.307 1.00 96.38 85 GLY A CA 1
ATOM 615 C C . GLY A 1 85 ? -4.931 4.043 18.789 1.00 96.38 85 GLY A C 1
ATOM 616 O O . GLY A 1 85 ? -4.102 4.260 19.670 1.00 96.38 85 GLY A O 1
ATOM 617 N N . ARG A 1 86 ? -6.209 3.775 19.086 1.00 97.44 86 ARG A N 1
ATOM 618 C CA . ARG A 1 86 ? -6.705 3.611 20.458 1.00 97.44 86 ARG A CA 1
ATOM 619 C C . ARG A 1 86 ? -7.775 2.538 20.556 1.00 97.44 86 ARG A C 1
ATOM 621 O O . ARG A 1 86 ? -7.639 1.606 21.338 1.00 97.44 86 ARG A O 1
ATOM 628 N N . ASP A 1 87 ? -8.858 2.724 19.813 1.00 98.12 87 ASP A N 1
ATOM 629 C CA . ASP A 1 87 ? -10.004 1.823 19.829 1.00 98.12 87 ASP A CA 1
ATOM 630 C C . ASP A 1 87 ? -9.944 0.848 18.650 1.00 98.12 87 ASP A C 1
ATOM 632 O O . ASP A 1 87 ? -10.443 -0.260 18.766 1.00 98.12 87 ASP A O 1
ATOM 636 N N . PHE A 1 88 ? -9.320 1.232 17.534 1.00 98.50 88 PHE A N 1
ATOM 637 C CA . PHE A 1 88 ? -9.032 0.364 16.388 1.00 98.50 88 PHE A CA 1
ATOM 638 C C . PHE A 1 88 ? -7.676 0.728 15.771 1.00 98.50 88 PHE A C 1
ATOM 640 O O . PHE A 1 88 ? -7.148 1.818 16.018 1.00 98.50 88 PHE A O 1
ATOM 647 N N . TRP A 1 89 ? -7.130 -0.159 14.943 1.00 98.50 89 TRP A N 1
ATOM 648 C CA . TRP A 1 89 ? -5.807 -0.009 14.329 1.00 98.50 89 TRP A CA 1
ATOM 649 C C . TRP A 1 89 ? -5.920 0.232 12.832 1.00 98.50 89 TRP A C 1
ATOM 651 O O . TRP A 1 89 ? -6.819 -0.300 12.180 1.00 98.50 89 TRP A O 1
ATOM 661 N N . LEU A 1 90 ? -5.012 1.034 12.277 1.00 98.31 90 LEU A N 1
ATOM 662 C CA . LEU A 1 90 ? -5.065 1.419 10.869 1.00 98.31 90 LEU A CA 1
ATOM 663 C C . LEU A 1 90 ? -3.679 1.391 10.235 1.00 98.31 90 LEU A C 1
ATOM 665 O O . LEU A 1 90 ? -2.742 2.033 10.714 1.00 98.31 90 LEU A O 1
ATOM 669 N N . ALA A 1 91 ? -3.566 0.684 9.117 1.00 96.62 91 ALA A N 1
ATOM 670 C CA . ALA A 1 91 ? -2.345 0.638 8.334 1.00 96.62 91 ALA A CA 1
ATOM 671 C C . ALA A 1 91 ? -2.612 0.786 6.839 1.00 96.62 91 ALA A C 1
ATOM 673 O O . ALA A 1 91 ? -3.698 0.495 6.336 1.00 96.62 91 ALA A O 1
ATOM 674 N N . SER A 1 92 ? -1.578 1.220 6.130 1.00 90.31 92 SER A N 1
ATOM 675 C CA . SER A 1 92 ? -1.513 1.179 4.680 1.00 90.31 92 SER A CA 1
ATOM 676 C C . SER A 1 92 ? -0.528 0.109 4.236 1.00 90.31 92 SER A C 1
ATOM 678 O O . SER A 1 92 ? 0.533 -0.084 4.840 1.00 90.31 92 SER A O 1
ATOM 680 N N . TYR A 1 93 ? -0.886 -0.575 3.163 1.00 86.06 93 TYR A N 1
ATOM 681 C CA . TYR A 1 93 ? -0.112 -1.636 2.555 1.00 86.06 93 TYR A CA 1
ATOM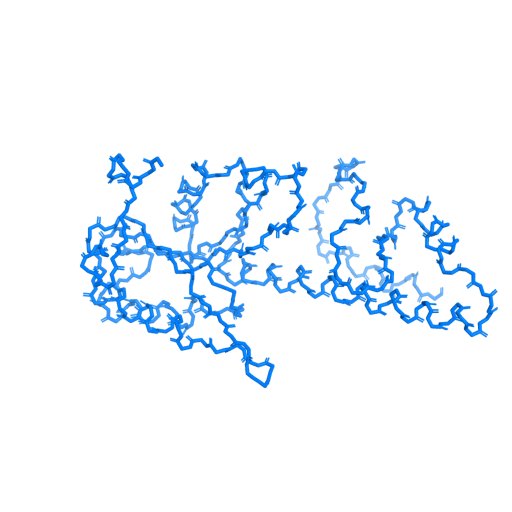 682 C C . TYR A 1 93 ? 0.174 -1.270 1.102 1.00 86.06 93 TYR A C 1
ATOM 684 O O . TYR A 1 93 ? -0.712 -0.815 0.388 1.00 86.06 93 TYR A O 1
ATOM 692 N N . CYS A 1 94 ? 1.414 -1.469 0.655 1.00 82.38 94 CYS A N 1
ATOM 693 C CA . CYS A 1 94 ? 1.822 -1.214 -0.724 1.00 82.38 94 CYS A CA 1
ATOM 694 C C . CYS A 1 94 ? 1.346 -2.359 -1.645 1.00 82.38 94 CYS A C 1
ATOM 696 O O . CYS A 1 94 ? 1.937 -3.446 -1.596 1.00 82.38 94 CYS A O 1
ATOM 698 N N . PRO A 1 95 ? 0.347 -2.139 -2.522 1.00 70.12 95 PRO A N 1
ATOM 699 C CA . PRO A 1 95 ? -0.224 -3.209 -3.337 1.00 70.12 95 PRO A CA 1
ATOM 700 C C . PRO A 1 95 ? 0.685 -3.752 -4.432 1.00 70.12 95 PRO A C 1
ATOM 702 O O . PRO A 1 95 ? 1.582 -3.077 -4.942 1.00 70.12 95 PRO A O 1
ATOM 705 N N . GLU A 1 96 ? 0.296 -4.946 -4.893 1.00 63.66 96 GLU A N 1
ATOM 706 C CA . GLU A 1 96 ? 0.540 -5.436 -6.254 1.00 63.66 96 GLU A CA 1
ATOM 707 C C . GLU A 1 96 ? 2.021 -5.410 -6.663 1.00 63.66 96 GLU A C 1
ATOM 709 O O . GLU A 1 96 ? 2.460 -4.606 -7.479 1.00 63.66 96 GLU A O 1
ATOM 714 N N . ARG A 1 97 ? 2.815 -6.306 -6.076 1.00 64.94 97 ARG A N 1
ATOM 715 C CA . ARG A 1 97 ? 4.212 -6.567 -6.472 1.00 64.94 97 ARG A CA 1
ATOM 716 C C . ARG A 1 97 ? 4.359 -7.837 -7.316 1.00 64.94 97 ARG A C 1
ATOM 718 O O . ARG A 1 97 ? 5.461 -8.339 -7.486 1.00 64.94 97 ARG A O 1
ATOM 725 N N . ILE A 1 98 ? 3.235 -8.389 -7.766 1.00 67.88 98 ILE A N 1
ATOM 726 C CA . ILE A 1 98 ? 3.173 -9.655 -8.495 1.00 67.88 98 ILE A CA 1
ATOM 727 C C . ILE A 1 98 ? 3.331 -9.351 -9.983 1.00 67.88 98 ILE A C 1
ATOM 729 O O . ILE A 1 98 ? 2.695 -8.430 -10.493 1.00 67.88 98 ILE A O 1
ATOM 733 N N . ASP A 1 99 ? 4.164 -10.135 -10.657 1.00 68.88 99 ASP A N 1
ATOM 734 C CA . ASP A 1 99 ? 4.359 -10.082 -12.101 1.00 68.88 99 ASP A CA 1
ATOM 735 C C . ASP A 1 99 ? 3.499 -11.178 -12.764 1.00 68.88 99 ASP A C 1
ATOM 737 O O . ASP A 1 99 ? 3.735 -12.367 -12.527 1.00 68.88 99 ASP A O 1
ATOM 741 N N . PRO A 1 100 ? 2.438 -10.827 -13.515 1.00 62.00 100 PRO A N 1
ATOM 742 C CA . PRO A 1 100 ? 1.519 -11.816 -14.068 1.00 62.00 100 PRO A CA 1
ATOM 743 C C . PRO A 1 100 ? 2.221 -12.765 -15.049 1.00 62.00 100 PRO A C 1
ATOM 745 O O . PRO A 1 100 ? 2.771 -12.328 -16.055 1.00 62.00 100 PRO A O 1
ATOM 748 N N . GLY A 1 101 ? 2.142 -14.075 -14.794 1.00 64.31 101 GLY A N 1
ATOM 749 C CA . GLY A 1 101 ? 2.759 -15.100 -15.649 1.00 64.31 101 GLY A CA 1
ATOM 750 C C . GLY A 1 101 ? 4.238 -15.366 -15.357 1.00 64.31 101 GLY A C 1
ATOM 751 O O . GLY A 1 101 ? 4.885 -16.078 -16.121 1.00 64.31 101 GLY A O 1
ATOM 752 N N . ASN A 1 102 ? 4.766 -14.809 -14.266 1.00 65.88 102 ASN A N 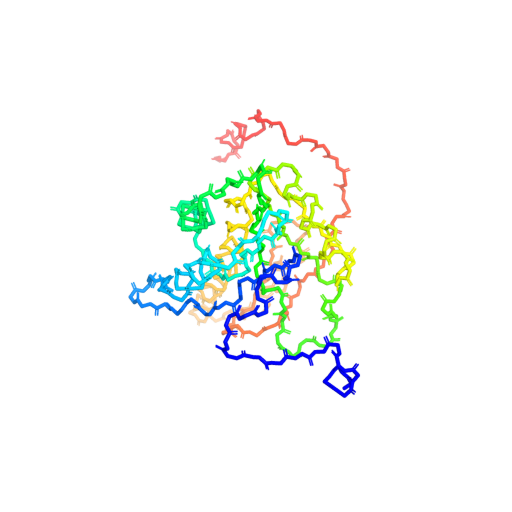1
ATOM 753 C CA . ASN A 1 102 ? 6.099 -15.115 -13.776 1.00 65.88 102 ASN A CA 1
ATOM 754 C C . ASN A 1 102 ? 6.037 -16.260 -12.750 1.00 65.88 102 ASN A C 1
ATOM 756 O O . ASN A 1 102 ? 5.682 -16.047 -11.591 1.00 65.88 102 ASN A O 1
ATOM 760 N N . ASP A 1 103 ? 6.386 -17.471 -13.188 1.00 67.50 103 ASP A N 1
ATOM 761 C CA . ASP A 1 103 ? 6.407 -18.673 -12.340 1.00 67.50 103 ASP A CA 1
ATOM 762 C C . ASP A 1 103 ? 7.662 -18.758 -11.442 1.00 67.50 103 ASP A C 1
ATOM 764 O O . ASP A 1 103 ? 7.776 -19.673 -10.629 1.00 67.50 103 ASP A O 1
ATOM 768 N N . GLU A 1 104 ? 8.622 -17.835 -11.587 1.00 71.44 104 GLU A N 1
ATOM 769 C CA . GLU A 1 104 ? 9.887 -17.846 -10.837 1.00 71.44 104 GLU A CA 1
ATOM 770 C C . GLU A 1 104 ? 9.716 -17.347 -9.395 1.00 71.44 104 GLU A C 1
ATOM 772 O O . GLU A 1 104 ? 10.430 -17.793 -8.496 1.00 71.44 104 GLU A O 1
ATOM 777 N N . PHE A 1 105 ? 8.754 -16.449 -9.153 1.00 71.75 105 PHE A N 1
ATOM 778 C CA . PHE A 1 105 ? 8.540 -15.828 -7.846 1.00 71.75 105 PHE A CA 1
ATOM 779 C C . PHE A 1 105 ? 7.161 -16.165 -7.281 1.00 71.75 105 PHE A C 1
ATOM 781 O O . PHE A 1 105 ? 6.140 -15.606 -7.685 1.00 71.75 105 PHE A O 1
ATOM 788 N N . GLU A 1 106 ? 7.138 -17.048 -6.283 1.00 79.06 106 GLU A N 1
ATOM 789 C CA . GLU A 1 106 ? 5.926 -17.338 -5.521 1.00 79.06 106 GLU A CA 1
ATOM 790 C C . GLU A 1 106 ? 5.452 -16.108 -4.730 1.00 79.06 106 GLU A C 1
ATOM 792 O O . GLU A 1 106 ? 6.242 -15.295 -4.245 1.00 79.06 106 GLU A O 1
ATOM 797 N N . LEU A 1 107 ? 4.134 -15.990 -4.541 1.00 79.38 107 LEU A N 1
ATOM 798 C CA . LEU A 1 107 ? 3.509 -14.851 -3.861 1.00 79.38 107 LEU A CA 1
ATOM 799 C C . LEU A 1 107 ? 4.055 -14.615 -2.442 1.00 79.38 107 LEU A C 1
ATOM 801 O O . LEU A 1 107 ? 4.136 -13.457 -2.018 1.00 79.38 107 LEU A O 1
ATOM 805 N N . SER A 1 108 ? 4.414 -15.697 -1.743 1.00 84.50 108 SER A N 1
ATOM 806 C CA . SER A 1 108 ? 4.987 -15.704 -0.393 1.00 84.50 108 SER A CA 1
ATOM 807 C C . SER A 1 108 ? 6.417 -15.168 -0.340 1.00 84.50 108 SER A C 1
ATOM 809 O O . SER A 1 108 ? 6.788 -14.562 0.662 1.00 84.50 108 SER A O 1
ATOM 811 N N . ALA A 1 109 ? 7.197 -15.341 -1.409 1.00 85.44 109 ALA A N 1
ATOM 812 C CA . ALA A 1 109 ? 8.594 -14.912 -1.479 1.00 85.44 109 ALA A CA 1
ATOM 813 C C . ALA A 1 109 ? 8.745 -13.413 -1.791 1.00 85.44 109 ALA A C 1
ATOM 815 O O . ALA A 1 109 ? 9.818 -12.845 -1.606 1.00 85.44 109 ALA A O 1
ATOM 816 N N . ILE A 1 110 ? 7.684 -12.754 -2.274 1.00 86.31 110 ILE A N 1
ATOM 817 C CA . ILE A 1 110 ? 7.709 -11.332 -2.638 1.00 86.31 110 ILE A CA 1
ATOM 818 C C . ILE A 1 110 ? 7.520 -10.469 -1.376 1.00 86.31 110 ILE A C 1
ATOM 820 O O . ILE A 1 110 ? 6.414 -10.473 -0.814 1.00 86.31 110 ILE A O 1
ATOM 824 N N . PRO A 1 111 ? 8.528 -9.667 -0.961 1.00 89.19 111 PRO A N 1
ATOM 825 C CA . PRO A 1 111 ? 8.438 -8.855 0.247 1.00 89.19 111 PRO A CA 1
ATOM 826 C C . PRO A 1 111 ? 7.323 -7.821 0.166 1.00 89.19 111 PRO A C 1
ATOM 828 O O . PRO A 1 111 ? 7.104 -7.195 -0.880 1.00 89.19 111 PRO A O 1
ATOM 831 N N . ARG A 1 112 ? 6.637 -7.597 1.288 1.00 89.38 112 ARG A N 1
ATOM 832 C CA . ARG A 1 112 ? 5.513 -6.656 1.364 1.00 89.38 112 ARG A CA 1
ATOM 833 C C . ARG A 1 112 ? 5.852 -5.441 2.194 1.00 89.38 112 ARG A C 1
ATOM 835 O O . ARG A 1 112 ? 6.342 -5.571 3.308 1.00 89.38 112 ARG A O 1
ATOM 842 N N . VAL A 1 113 ? 5.574 -4.259 1.649 1.00 93.56 113 VAL A N 1
ATOM 843 C CA . VAL A 1 113 ? 5.823 -2.990 2.338 1.00 93.56 113 VAL A CA 1
ATOM 844 C C . VAL A 1 113 ? 4.559 -2.522 3.042 1.00 93.56 113 VAL A C 1
ATOM 846 O O . VAL A 1 113 ? 3.506 -2.441 2.409 1.00 93.56 113 VAL A O 1
ATOM 849 N N . LEU A 1 114 ? 4.669 -2.169 4.323 1.00 94.75 114 LEU A N 1
ATOM 850 C CA . LEU A 1 114 ? 3.558 -1.622 5.101 1.00 94.75 114 LEU A CA 1
ATOM 851 C C . LEU A 1 114 ? 3.986 -0.472 6.007 1.00 94.75 114 LEU A C 1
ATOM 853 O O . LEU A 1 114 ? 5.133 -0.404 6.451 1.00 94.75 114 LEU A O 1
ATOM 857 N N . GLY A 1 115 ? 3.038 0.402 6.331 1.00 96.56 115 GLY A N 1
ATOM 858 C CA . GLY A 1 115 ? 3.202 1.452 7.330 1.00 96.56 115 GLY A CA 1
ATOM 859 C C . GLY A 1 115 ? 1.890 1.711 8.058 1.00 96.56 115 GLY A C 1
ATOM 860 O O . GLY A 1 115 ? 0.865 1.936 7.420 1.00 96.56 115 GLY A O 1
ATOM 861 N N . GLY A 1 116 ? 1.916 1.669 9.389 1.00 97.31 116 GLY A N 1
ATOM 862 C CA . GLY A 1 116 ? 0.790 2.040 10.244 1.00 97.31 116 GLY A CA 1
ATOM 863 C C . GLY A 1 116 ? 0.654 3.552 10.425 1.00 97.31 116 GLY A C 1
ATOM 864 O O . GLY A 1 116 ? 1.537 4.323 10.040 1.00 97.31 116 GLY A O 1
ATOM 865 N N . ILE A 1 117 ? -0.455 3.987 11.029 1.00 97.19 117 ILE A N 1
ATOM 866 C CA . ILE A 1 117 ? -0.580 5.360 11.559 1.00 97.19 117 ILE A CA 1
ATOM 867 C C . ILE A 1 117 ? 0.279 5.577 12.818 1.00 97.19 117 ILE A C 1
ATOM 869 O O . ILE A 1 117 ? 0.582 6.712 13.180 1.00 97.19 117 ILE A O 1
ATOM 873 N N . ASP A 1 118 ? 0.672 4.481 13.469 1.00 97.62 118 ASP A N 1
ATOM 874 C CA . ASP A 1 118 ? 1.559 4.403 14.625 1.00 97.62 118 ASP A CA 1
ATOM 875 C C . ASP A 1 118 ? 2.322 3.059 14.639 1.00 97.62 118 ASP A C 1
ATOM 877 O O . ASP A 1 118 ? 2.162 2.201 13.757 1.00 97.62 118 ASP A O 1
ATOM 881 N N . GLU A 1 119 ? 3.203 2.889 15.627 1.00 97.44 119 GLU A N 1
ATOM 882 C CA . GLU A 1 119 ? 4.031 1.687 15.784 1.00 97.44 119 GLU A CA 1
ATOM 883 C C . GLU A 1 119 ? 3.193 0.434 16.083 1.00 97.44 119 GLU A C 1
ATOM 885 O O . GLU A 1 119 ? 3.503 -0.643 15.575 1.00 97.44 119 GLU A O 1
ATOM 890 N N . GLU A 1 120 ? 2.107 0.566 16.851 1.00 97.81 120 GLU A N 1
ATOM 891 C CA . GLU A 1 120 ? 1.243 -0.558 17.228 1.00 97.81 120 GLU A CA 1
ATOM 892 C C . GLU A 1 120 ? 0.432 -1.071 16.031 1.00 97.81 120 GLU A C 1
ATOM 894 O O . GLU A 1 120 ? 0.437 -2.270 15.747 1.00 97.81 120 GLU A O 1
ATOM 899 N N . SER A 1 121 ? -0.146 -0.168 15.235 1.00 98.06 121 SER A N 1
ATOM 900 C CA . SER A 1 121 ? -0.809 -0.504 13.970 1.00 98.06 121 SER A CA 1
ATOM 901 C C . SER A 1 121 ? 0.155 -1.178 12.992 1.00 98.06 121 SER A C 1
ATOM 903 O O . SER A 1 121 ? -0.208 -2.142 12.318 1.00 98.06 121 SER A O 1
ATOM 905 N N . THR A 1 122 ? 1.403 -0.698 12.933 1.00 97.81 122 THR A N 1
ATOM 906 C CA . THR A 1 122 ? 2.465 -1.295 12.106 1.00 97.81 122 THR A CA 1
ATOM 907 C C . THR A 1 122 ? 2.784 -2.717 12.570 1.00 97.81 122 THR A C 1
ATOM 909 O O . THR A 1 122 ? 2.889 -3.626 11.745 1.00 97.81 122 THR A O 1
ATOM 912 N N . ALA A 1 123 ? 2.918 -2.933 13.880 1.00 97.56 123 ALA A N 1
ATOM 913 C CA . ALA A 1 123 ? 3.223 -4.240 14.451 1.00 97.56 123 ALA A CA 1
ATOM 914 C C . ALA A 1 123 ? 2.092 -5.250 14.204 1.00 97.56 123 ALA A C 1
ATOM 916 O O . ALA A 1 123 ? 2.355 -6.359 13.742 1.00 97.56 123 ALA A O 1
ATOM 917 N N . LEU A 1 124 ? 0.836 -4.856 14.434 1.00 97.62 124 LEU A N 1
ATOM 918 C CA . LEU A 1 124 ? -0.330 -5.717 14.220 1.00 97.62 124 LEU A CA 1
ATOM 919 C C . LEU A 1 124 ? -0.511 -6.089 12.745 1.00 97.62 124 LEU A C 1
ATOM 921 O O . LEU A 1 124 ? -0.701 -7.263 12.428 1.00 97.62 124 LEU A O 1
ATOM 925 N N . ALA A 1 125 ? -0.374 -5.120 11.835 1.00 97.06 125 ALA A N 1
ATOM 926 C CA . ALA A 1 125 ? -0.403 -5.398 10.402 1.00 97.06 125 ALA A CA 1
ATOM 927 C C . ALA A 1 125 ? 0.746 -6.321 9.973 1.00 97.06 125 ALA A C 1
ATOM 929 O O . ALA A 1 125 ? 0.533 -7.239 9.184 1.00 97.06 125 ALA A O 1
ATOM 930 N N . SER A 1 126 ? 1.946 -6.137 10.533 1.00 96.50 126 SER A N 1
ATOM 931 C CA . SER A 1 126 ? 3.088 -7.016 10.250 1.00 96.50 126 SER A CA 1
ATOM 932 C C . SER A 1 126 ? 2.819 -8.453 10.680 1.00 96.50 126 SER A C 1
ATOM 934 O O . SER A 1 126 ? 3.056 -9.366 9.895 1.00 96.50 126 SER A O 1
ATOM 936 N N . LEU A 1 127 ? 2.273 -8.657 11.882 1.00 96.75 127 LEU A N 1
ATOM 937 C CA . LEU A 1 127 ? 1.926 -9.987 12.386 1.00 96.75 127 LEU A CA 1
ATOM 938 C C . LEU A 1 127 ? 0.893 -10.690 11.502 1.00 96.75 127 LEU A C 1
ATOM 940 O O . LEU A 1 127 ? 1.004 -11.892 11.276 1.00 96.75 127 LEU A O 1
ATOM 944 N N . PHE A 1 128 ? -0.090 -9.947 10.989 1.00 96.00 128 PHE A N 1
ATOM 945 C CA . PHE A 1 128 ? -1.080 -10.483 10.061 1.00 96.00 128 PHE A CA 1
ATOM 946 C C . PHE A 1 128 ? -0.436 -10.919 8.734 1.00 96.00 128 PHE A C 1
ATOM 948 O O . PHE A 1 128 ? -0.575 -12.074 8.332 1.00 96.00 128 PHE A O 1
ATOM 955 N N . TYR A 1 129 ? 0.326 -10.040 8.073 1.00 94.62 129 TYR A N 1
ATOM 956 C CA . TYR A 1 129 ? 0.907 -10.355 6.762 1.00 94.62 129 TYR A CA 1
ATOM 957 C C . TYR A 1 129 ? 2.059 -11.365 6.816 1.00 94.62 129 TYR A C 1
ATOM 959 O O . TYR A 1 129 ? 2.251 -12.095 5.849 1.00 94.62 129 TYR A O 1
ATOM 967 N N . GLN A 1 130 ? 2.775 -11.493 7.936 1.00 94.81 130 GLN A N 1
ATOM 968 C CA . GLN A 1 130 ? 3.797 -12.537 8.127 1.00 94.81 130 GLN A CA 1
ATOM 969 C C . GLN A 1 130 ? 3.231 -13.966 8.085 1.00 94.81 130 GLN A C 1
ATOM 971 O O . GLN A 1 130 ? 3.984 -14.924 7.942 1.00 94.81 130 GLN A O 1
ATOM 976 N N . GLN A 1 131 ? 1.909 -14.136 8.185 1.00 93.00 131 GLN A N 1
ATOM 977 C CA . GLN A 1 131 ? 1.260 -15.432 7.962 1.00 93.00 131 GLN A CA 1
ATOM 978 C C . GLN A 1 131 ? 1.115 -15.773 6.470 1.00 93.00 131 GLN A C 1
ATOM 980 O O . GLN A 1 131 ? 0.835 -16.921 6.130 1.00 93.00 131 GLN A O 1
ATOM 985 N N . LEU A 1 132 ? 1.272 -14.778 5.590 1.00 89.38 132 LEU A N 1
ATOM 986 C CA . LEU A 1 132 ? 1.059 -14.876 4.144 1.00 89.38 132 LEU A CA 1
ATOM 987 C C . LEU A 1 132 ? 2.366 -14.779 3.346 1.00 89.38 132 LEU A C 1
ATOM 989 O O . LEU A 1 132 ? 2.457 -15.353 2.262 1.00 89.38 132 LEU A O 1
ATOM 993 N N . VAL A 1 133 ? 3.355 -14.038 3.856 1.00 90.44 133 VAL A N 1
ATOM 994 C CA . VAL A 1 133 ? 4.628 -13.768 3.173 1.00 90.44 133 VAL A CA 1
ATOM 995 C C . VAL A 1 133 ? 5.827 -13.982 4.089 1.00 90.44 133 VAL A C 1
ATOM 997 O O . VAL A 1 133 ? 5.731 -13.829 5.305 1.00 90.44 133 VAL A O 1
ATOM 1000 N N . GLU A 1 134 ? 6.970 -14.304 3.490 1.00 91.19 134 GLU A N 1
ATOM 1001 C CA . GLU A 1 134 ? 8.231 -14.556 4.194 1.00 91.19 134 GLU A CA 1
ATOM 1002 C C . GLU A 1 134 ? 8.847 -13.275 4.766 1.00 91.19 134 GLU A C 1
ATOM 1004 O O . GLU A 1 134 ? 9.427 -13.292 5.853 1.00 91.19 134 GLU A O 1
ATOM 1009 N N . GLU A 1 135 ? 8.701 -12.153 4.054 1.00 92.31 135 GLU A N 1
ATOM 1010 C CA . GLU A 1 135 ? 9.279 -10.870 4.443 1.00 92.31 135 GLU A CA 1
ATOM 1011 C C . GLU A 1 135 ? 8.246 -9.740 4.417 1.00 92.31 135 GLU A C 1
ATOM 1013 O O . GLU A 1 135 ? 7.561 -9.482 3.422 1.00 92.31 135 GLU A O 1
ATOM 1018 N N . VAL A 1 136 ? 8.199 -9.006 5.528 1.00 94.12 136 VAL A N 1
ATOM 1019 C CA . VAL A 1 136 ? 7.468 -7.750 5.659 1.00 94.12 136 VAL A CA 1
ATOM 1020 C C . VAL A 1 136 ? 8.465 -6.632 5.942 1.00 94.12 136 VAL A C 1
ATOM 1022 O O . VAL A 1 136 ? 9.182 -6.658 6.942 1.00 94.12 136 VAL A O 1
ATOM 1025 N N . VAL A 1 137 ? 8.479 -5.630 5.071 1.00 95.31 137 VAL A N 1
ATOM 1026 C CA . VAL A 1 137 ? 9.309 -4.431 5.170 1.00 95.31 137 VAL A CA 1
ATOM 1027 C C . VAL A 1 137 ? 8.458 -3.299 5.736 1.00 95.31 137 VAL A C 1
ATOM 1029 O O . VAL A 1 137 ? 7.528 -2.812 5.094 1.00 95.31 137 VAL A O 1
ATOM 1032 N N . THR A 1 138 ? 8.771 -2.850 6.946 1.00 96.56 138 THR A N 1
ATOM 1033 C CA . THR A 1 138 ? 8.025 -1.762 7.583 1.00 96.56 138 THR A CA 1
ATOM 1034 C C . THR A 1 138 ? 8.620 -0.399 7.244 1.00 96.56 138 THR A C 1
ATOM 1036 O O . THR A 1 138 ? 9.837 -0.223 7.142 1.00 96.56 138 THR A O 1
ATOM 1039 N N . VAL A 1 139 ? 7.748 0.591 7.068 1.00 95.88 139 VAL A N 1
ATOM 1040 C CA . VAL A 1 139 ? 8.112 2.000 6.893 1.00 95.88 139 VAL A CA 1
ATOM 1041 C C . VAL A 1 139 ? 7.459 2.862 7.967 1.00 95.88 139 VAL A C 1
ATOM 1043 O O . VAL A 1 139 ? 6.547 2.440 8.671 1.00 95.88 139 VAL A O 1
ATOM 1046 N N . SER A 1 140 ? 7.937 4.096 8.102 1.00 94.31 140 SER A N 1
ATOM 1047 C CA . SER A 1 140 ? 7.603 4.973 9.228 1.00 94.31 140 SER A CA 1
ATOM 1048 C C . SER A 1 140 ? 6.186 5.555 9.222 1.00 94.31 140 SER A C 1
ATOM 1050 O O . SER A 1 140 ? 5.824 6.226 10.182 1.00 94.31 140 SER A O 1
ATOM 1052 N N . SER A 1 141 ? 5.416 5.403 8.141 1.00 95.44 141 SER A N 1
ATOM 1053 C CA . SER A 1 141 ? 4.071 5.985 8.028 1.00 95.44 141 SER A CA 1
ATOM 1054 C C . SER A 1 141 ? 3.261 5.352 6.901 1.00 95.44 141 SER A C 1
ATOM 1056 O O . SER A 1 141 ? 3.833 4.844 5.931 1.00 95.44 141 SER A O 1
ATOM 1058 N N . CYS A 1 142 ? 1.935 5.490 6.976 1.00 95.25 142 CYS A N 1
ATOM 1059 C CA . CYS A 1 142 ? 1.026 5.163 5.873 1.00 95.25 142 CYS A CA 1
ATOM 1060 C C . CYS A 1 142 ? 1.434 5.880 4.576 1.00 95.25 142 CYS A C 1
ATOM 1062 O O . CYS A 1 142 ? 1.587 5.244 3.538 1.00 95.25 142 CYS A O 1
ATOM 1064 N N . ARG A 1 143 ? 1.730 7.185 4.658 1.00 94.69 143 ARG A N 1
ATOM 1065 C CA . ARG A 1 143 ? 2.186 8.002 3.520 1.00 94.69 143 ARG A CA 1
ATOM 1066 C C . ARG A 1 143 ? 3.436 7.458 2.841 1.00 94.69 143 ARG A C 1
ATOM 1068 O O . ARG A 1 143 ? 3.532 7.494 1.616 1.00 94.69 143 ARG A O 1
ATOM 1075 N N . ALA A 1 144 ? 4.399 6.965 3.620 1.00 94.00 144 ALA A N 1
ATOM 1076 C CA . ALA A 1 144 ? 5.590 6.335 3.064 1.00 94.00 144 ALA A CA 1
ATOM 1077 C C . ALA A 1 144 ? 5.235 5.040 2.318 1.00 94.00 144 ALA A C 1
ATOM 1079 O O . ALA A 1 144 ? 5.737 4.834 1.216 1.00 94.00 144 ALA A O 1
ATOM 1080 N N . ALA A 1 145 ? 4.348 4.206 2.872 1.00 93.12 145 ALA A N 1
ATOM 1081 C CA . ALA A 1 145 ? 3.923 2.958 2.236 1.00 93.12 145 ALA A CA 1
ATOM 1082 C C . ALA A 1 145 ? 3.168 3.216 0.919 1.00 93.12 145 ALA A C 1
ATOM 1084 O O . ALA A 1 145 ? 3.478 2.599 -0.098 1.00 93.12 145 ALA A O 1
ATOM 1085 N N . GLU A 1 146 ? 2.255 4.190 0.910 1.00 90.81 146 GLU A N 1
ATOM 1086 C CA . GLU A 1 146 ? 1.522 4.631 -0.285 1.00 90.81 146 GLU A CA 1
ATOM 1087 C C . GLU A 1 146 ? 2.480 5.167 -1.364 1.00 90.81 146 GLU A C 1
ATOM 1089 O O . GLU A 1 146 ? 2.355 4.848 -2.549 1.00 90.81 146 GLU A O 1
ATOM 1094 N N . LEU A 1 147 ? 3.487 5.954 -0.964 1.00 90.50 147 LEU A N 1
ATOM 1095 C CA . LEU A 1 147 ? 4.448 6.550 -1.893 1.00 90.50 147 LEU A CA 1
ATOM 1096 C C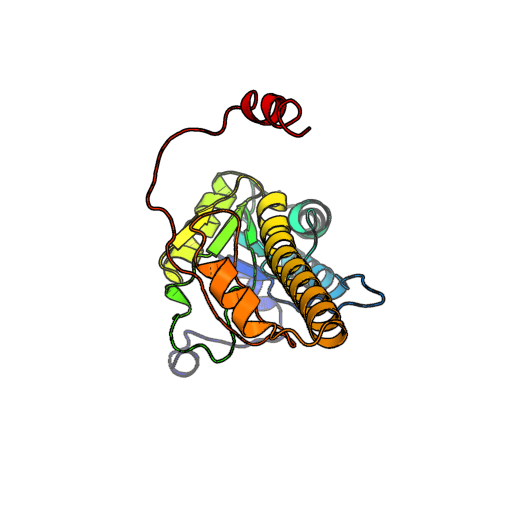 . LEU A 1 147 ? 5.394 5.520 -2.525 1.00 90.50 147 LEU A C 1
ATOM 1098 O O . LEU A 1 147 ? 5.794 5.707 -3.674 1.00 90.50 147 LEU A O 1
ATOM 1102 N N . VAL A 1 148 ? 5.741 4.436 -1.821 1.00 90.19 148 VAL A N 1
ATOM 1103 C CA . VAL A 1 148 ? 6.600 3.368 -2.369 1.00 90.19 148 VAL A CA 1
ATOM 1104 C C . VAL A 1 148 ? 6.009 2.806 -3.661 1.00 90.19 148 VAL A C 1
ATOM 1106 O O . VAL A 1 148 ? 6.729 2.676 -4.650 1.00 90.19 148 VAL A O 1
ATOM 1109 N N . LYS A 1 149 ? 4.692 2.577 -3.704 1.00 84.31 149 LYS A N 1
ATOM 1110 C CA . LYS A 1 149 ? 4.022 2.081 -4.911 1.00 84.31 149 LYS A CA 1
ATOM 1111 C C . LYS A 1 149 ? 4.143 3.052 -6.088 1.00 84.31 149 LYS A C 1
ATOM 1113 O O . LYS A 1 149 ? 4.404 2.646 -7.224 1.00 84.31 149 LYS A O 1
ATOM 1118 N N . LEU A 1 150 ? 3.962 4.347 -5.826 1.00 83.94 150 LEU A N 1
ATOM 1119 C CA . LEU A 1 150 ? 4.115 5.382 -6.849 1.00 83.94 150 LEU A CA 1
ATOM 1120 C C . LEU A 1 150 ? 5.557 5.473 -7.345 1.00 83.94 150 LEU A C 1
ATOM 1122 O O . LEU A 1 150 ? 5.773 5.637 -8.547 1.00 83.94 150 LEU A O 1
ATOM 1126 N N . LEU A 1 151 ? 6.535 5.344 -6.446 1.00 87.25 151 LEU A N 1
ATOM 1127 C CA . LEU A 1 151 ? 7.950 5.346 -6.799 1.00 87.25 151 LEU A CA 1
ATOM 1128 C C . LEU A 1 151 ? 8.294 4.174 -7.724 1.00 87.25 151 LEU A C 1
ATOM 1130 O O . LEU A 1 151 ? 8.924 4.396 -8.753 1.00 87.25 151 LEU A O 1
ATOM 1134 N N . GLU A 1 152 ? 7.841 2.960 -7.408 1.00 84.69 152 GLU A N 1
ATOM 1135 C CA . GLU A 1 152 ? 8.068 1.764 -8.233 1.00 84.69 152 GLU A CA 1
ATOM 1136 C C . GLU A 1 152 ? 7.513 1.934 -9.652 1.00 84.69 152 GLU A C 1
ATOM 1138 O O . GLU A 1 152 ? 8.216 1.722 -10.644 1.00 84.69 152 GLU A O 1
ATOM 1143 N N . ASN A 1 153 ? 6.264 2.395 -9.758 1.00 82.69 153 ASN A N 1
ATOM 1144 C CA . ASN A 1 153 ? 5.625 2.642 -11.048 1.00 82.69 153 ASN A CA 1
ATOM 1145 C C . ASN A 1 153 ? 6.316 3.771 -11.830 1.00 82.69 153 ASN A C 1
ATOM 1147 O O . ASN A 1 153 ? 6.524 3.647 -13.038 1.00 82.69 153 ASN A O 1
ATOM 1151 N N . THR A 1 154 ? 6.702 4.856 -11.151 1.00 83.44 154 THR A N 1
ATOM 1152 C CA . THR A 1 154 ? 7.386 6.000 -11.774 1.00 83.44 154 THR A CA 1
ATOM 1153 C C . THR A 1 154 ? 8.769 5.605 -12.274 1.00 83.44 154 THR A C 1
ATOM 1155 O O . THR A 1 154 ? 9.127 5.932 -13.403 1.00 83.44 154 THR A O 1
ATOM 1158 N N . PHE A 1 155 ? 9.528 4.856 -11.470 1.00 83.38 155 PHE A N 1
ATOM 1159 C CA . PHE A 1 155 ? 10.843 4.353 -11.848 1.00 83.38 155 PHE A CA 1
ATOM 1160 C C . PHE A 1 155 ? 10.760 3.506 -13.120 1.00 83.38 155 PHE A C 1
ATOM 1162 O O . PHE A 1 155 ? 11.511 3.741 -14.066 1.00 83.38 155 PHE A O 1
ATOM 1169 N N . ARG A 1 156 ? 9.795 2.580 -13.193 1.00 80.81 156 ARG A N 1
ATOM 1170 C CA . ARG A 1 156 ? 9.554 1.779 -14.400 1.00 80.81 156 ARG A CA 1
ATOM 1171 C C . ARG A 1 156 ? 9.217 2.657 -15.608 1.00 80.81 156 ARG A C 1
ATOM 1173 O O . ARG A 1 156 ? 9.805 2.477 -16.669 1.00 80.81 156 ARG A O 1
ATOM 1180 N N . HIS A 1 157 ? 8.301 3.616 -15.461 1.00 80.62 157 HIS A N 1
ATOM 1181 C CA . HIS A 1 157 ? 7.893 4.488 -16.569 1.00 80.62 157 HIS A CA 1
ATOM 1182 C C . HIS A 1 157 ? 9.041 5.340 -17.115 1.00 80.62 157 HIS A C 1
ATOM 1184 O O . HIS A 1 157 ? 9.210 5.414 -18.329 1.00 80.62 157 HIS A O 1
ATOM 1190 N N . VAL A 1 158 ? 9.841 5.953 -16.239 1.00 85.38 158 VAL A N 1
ATOM 1191 C CA . VAL A 1 158 ? 10.973 6.794 -16.654 1.00 85.38 158 VAL A CA 1
ATOM 1192 C C . VAL A 1 158 ? 12.022 5.972 -17.400 1.00 85.38 158 VAL A C 1
ATOM 1194 O O . VAL A 1 158 ? 12.501 6.416 -18.440 1.00 85.38 158 VAL A O 1
ATOM 1197 N N . ASN A 1 159 ? 12.349 4.768 -16.922 1.00 84.31 159 ASN A N 1
ATOM 1198 C CA . ASN A 1 159 ? 13.332 3.916 -17.594 1.00 84.31 159 ASN A CA 1
ATOM 1199 C C . ASN A 1 159 ? 12.837 3.415 -18.958 1.00 84.31 159 ASN A C 1
ATOM 1201 O O . ASN A 1 159 ? 13.592 3.458 -19.925 1.00 84.31 159 ASN A O 1
ATOM 1205 N N . ILE A 1 160 ? 11.567 3.012 -19.072 1.00 81.38 160 ILE A N 1
ATOM 1206 C CA . ILE A 1 160 ? 10.983 2.621 -20.366 1.00 81.38 160 ILE A CA 1
ATOM 1207 C C . ILE A 1 160 ? 11.001 3.801 -21.343 1.00 81.38 160 ILE A C 1
ATOM 1209 O O . ILE A 1 160 ? 11.384 3.637 -22.499 1.00 81.38 160 ILE A O 1
ATOM 1213 N N . ALA A 1 161 ? 10.613 4.997 -20.889 1.00 84.06 161 ALA A N 1
ATOM 1214 C CA . ALA A 1 161 ? 10.647 6.195 -21.721 1.00 84.06 161 ALA A CA 1
ATOM 1215 C C . ALA A 1 161 ? 12.073 6.496 -22.201 1.00 84.06 161 ALA A C 1
ATOM 1217 O O . ALA A 1 161 ? 12.284 6.663 -23.396 1.00 84.06 161 ALA A O 1
ATOM 1218 N N . LEU A 1 162 ? 13.058 6.474 -21.296 1.00 88.00 162 LEU A N 1
ATOM 1219 C CA . LEU A 1 162 ? 14.465 6.689 -21.630 1.00 88.00 162 LEU A CA 1
ATOM 1220 C C . LEU A 1 162 ? 14.963 5.701 -22.693 1.00 88.00 162 LEU A C 1
ATOM 1222 O O . LEU A 1 162 ? 15.580 6.109 -23.672 1.00 88.00 162 LEU A O 1
ATOM 1226 N N . VAL A 1 163 ? 14.688 4.408 -22.519 1.00 86.62 163 VAL A N 1
ATOM 1227 C CA . VAL A 1 163 ? 15.137 3.375 -23.462 1.00 86.62 163 VAL A CA 1
ATOM 1228 C C . VAL A 1 163 ? 14.433 3.497 -24.813 1.00 86.62 163 VAL A C 1
ATOM 1230 O O . VAL A 1 163 ? 15.070 3.308 -25.848 1.00 86.62 163 VAL A O 1
ATOM 1233 N N . ASN A 1 164 ? 13.154 3.876 -24.833 1.00 85.50 164 ASN A N 1
ATOM 1234 C CA . ASN A 1 164 ? 12.442 4.144 -26.081 1.00 85.50 164 ASN A CA 1
ATOM 1235 C C . ASN A 1 164 ? 13.023 5.360 -26.824 1.00 85.50 164 ASN A C 1
ATOM 1237 O O . ASN A 1 164 ? 13.194 5.291 -28.039 1.00 85.50 164 ASN A O 1
ATOM 1241 N N . GLU A 1 165 ? 13.382 6.436 -26.118 1.00 90.25 165 GLU A N 1
ATOM 1242 C CA . GLU A 1 165 ? 14.070 7.592 -26.717 1.00 90.25 165 GLU A CA 1
ATOM 1243 C C . GLU A 1 165 ? 15.435 7.194 -27.298 1.00 90.25 165 GLU A C 1
ATOM 1245 O O . GLU A 1 165 ? 15.760 7.546 -28.434 1.00 90.25 165 GLU A O 1
ATOM 1250 N N . MET A 1 166 ? 16.208 6.377 -26.573 1.00 89.31 166 MET A N 1
ATOM 1251 C CA . MET A 1 166 ? 17.474 5.840 -27.082 1.00 89.31 166 MET A CA 1
ATOM 1252 C C . MET A 1 166 ? 17.274 4.962 -28.321 1.00 89.31 166 MET A C 1
ATOM 1254 O O . MET A 1 166 ? 18.044 5.071 -29.271 1.00 89.31 166 MET A O 1
ATOM 1258 N N . ALA A 1 167 ? 16.227 4.134 -28.354 1.00 87.19 167 ALA A N 1
ATOM 1259 C CA . ALA A 1 167 ? 15.908 3.305 -29.514 1.00 87.19 167 ALA A CA 1
ATOM 1260 C C . ALA A 1 167 ? 15.572 4.146 -30.757 1.00 87.19 167 ALA A C 1
ATOM 1262 O O . ALA A 1 167 ? 15.985 3.796 -31.865 1.00 87.19 167 ALA A O 1
ATOM 1263 N N . MET A 1 168 ? 14.862 5.268 -30.588 1.00 89.69 168 MET A N 1
ATOM 1264 C CA . MET A 1 168 ? 14.597 6.203 -31.686 1.00 89.69 168 MET A CA 1
ATOM 1265 C C . MET A 1 168 ? 15.894 6.832 -32.214 1.00 89.69 168 MET A C 1
ATOM 1267 O O . MET A 1 168 ? 16.118 6.818 -33.423 1.00 89.69 168 MET A O 1
ATOM 1271 N N . LEU A 1 169 ? 16.788 7.283 -31.328 1.00 92.38 169 LEU A N 1
ATOM 1272 C CA . LEU A 1 169 ? 18.094 7.832 -31.711 1.00 92.38 169 LEU A CA 1
ATOM 1273 C C . LEU A 1 169 ? 18.985 6.801 -32.428 1.00 92.38 169 LEU A C 1
ATOM 1275 O O . LEU A 1 169 ? 19.593 7.104 -33.456 1.00 92.38 169 LEU A O 1
ATOM 1279 N N . CYS A 1 170 ? 19.056 5.574 -31.908 1.00 89.88 170 CYS A N 1
ATOM 1280 C CA . CYS A 1 170 ? 19.795 4.468 -32.521 1.00 89.88 170 CYS A CA 1
ATOM 1281 C C . CYS A 1 170 ? 19.280 4.171 -33.937 1.00 89.88 170 CYS A C 1
ATOM 1283 O O . CYS A 1 170 ? 20.070 4.030 -34.867 1.00 89.88 170 CYS A O 1
ATOM 1285 N N . ARG A 1 171 ? 17.956 4.188 -34.136 1.00 88.88 171 ARG A N 1
ATOM 1286 C CA . ARG A 1 171 ? 17.340 4.022 -35.458 1.00 88.88 171 ARG A CA 1
ATOM 1287 C C . ARG A 1 171 ? 17.701 5.147 -36.435 1.00 88.88 171 ARG A C 1
ATOM 1289 O O . ARG A 1 171 ? 17.861 4.878 -37.621 1.00 88.88 171 ARG A O 1
ATOM 1296 N N . GLU A 1 172 ? 17.812 6.391 -35.974 1.00 94.00 172 GLU A N 1
ATOM 1297 C CA . GLU A 1 172 ? 18.215 7.530 -36.817 1.00 94.00 172 GLU A CA 1
ATOM 1298 C C . GLU A 1 172 ? 19.703 7.504 -37.198 1.00 94.00 172 GLU A C 1
ATOM 1300 O O . GLU A 1 172 ? 20.092 8.094 -38.205 1.00 94.00 172 GLU A O 1
ATOM 1305 N N . THR A 1 173 ? 20.527 6.810 -36.412 1.00 94.00 173 THR A N 1
ATOM 1306 C CA . THR A 1 173 ? 21.988 6.739 -36.574 1.00 94.00 173 THR A CA 1
ATOM 1307 C C . THR A 1 173 ? 22.491 5.400 -37.120 1.00 94.00 173 THR A C 1
ATOM 1309 O O . THR A 1 173 ? 23.699 5.244 -37.280 1.00 94.00 173 THR A O 1
ATOM 1312 N N . ASP A 1 174 ? 21.583 4.474 -37.452 1.00 93.62 174 ASP A N 1
ATOM 1313 C CA . ASP A 1 174 ? 21.881 3.107 -37.915 1.00 93.62 174 ASP A CA 1
ATOM 1314 C C . ASP A 1 174 ? 22.745 2.304 -36.918 1.00 93.62 174 ASP A C 1
ATOM 1316 O O . ASP A 1 174 ? 23.674 1.588 -37.287 1.00 93.62 174 ASP A O 1
ATOM 1320 N N . ILE A 1 175 ? 22.452 2.460 -35.622 1.00 93.00 175 ILE A N 1
ATOM 1321 C CA . ILE A 1 175 ? 23.103 1.752 -34.509 1.00 93.00 175 ILE A CA 1
ATOM 1322 C C . ILE A 1 175 ? 22.136 0.705 -33.942 1.00 93.00 175 ILE A C 1
ATOM 1324 O O . ILE A 1 175 ? 20.948 0.985 -33.771 1.00 93.00 175 ILE A O 1
ATOM 1328 N N . ASP A 1 176 ? 22.634 -0.485 -33.592 1.00 87.38 176 ASP A N 1
ATOM 1329 C CA . ASP A 1 176 ? 21.838 -1.485 -32.873 1.00 87.38 176 ASP A CA 1
ATOM 1330 C C . ASP A 1 176 ? 21.656 -1.076 -31.403 1.00 87.38 176 ASP A C 1
ATOM 1332 O O . ASP A 1 176 ? 22.605 -1.013 -30.617 1.00 87.38 176 ASP A O 1
ATOM 1336 N N . VAL A 1 177 ? 20.410 -0.796 -31.017 1.00 86.75 177 VAL A N 1
ATOM 1337 C CA . VAL A 1 177 ? 20.065 -0.422 -29.640 1.00 86.75 177 VAL A CA 1
ATOM 1338 C C . VAL A 1 177 ? 20.398 -1.536 -28.640 1.00 86.75 177 VAL A C 1
ATOM 1340 O O . VAL A 1 177 ? 20.752 -1.240 -27.499 1.00 86.75 177 VAL A O 1
ATOM 1343 N N . TRP A 1 178 ? 20.329 -2.806 -29.051 1.00 85.25 178 TRP A N 1
ATOM 1344 C CA . TRP A 1 178 ? 20.613 -3.941 -28.174 1.00 85.25 178 TRP A CA 1
ATOM 1345 C C . TRP A 1 178 ? 22.097 -4.042 -27.847 1.00 85.25 178 TRP A C 1
ATOM 1347 O O . TRP A 1 178 ? 22.442 -4.178 -26.675 1.00 85.25 178 TRP A O 1
ATOM 1357 N N . GLU A 1 179 ? 22.967 -3.857 -28.844 1.00 88.69 179 GLU A N 1
ATOM 1358 C CA . GLU A 1 179 ? 24.419 -3.788 -28.643 1.00 88.69 179 GLU A CA 1
ATOM 1359 C C . GLU A 1 179 ? 24.776 -2.711 -27.605 1.00 88.69 179 GLU A C 1
ATOM 1361 O O . GLU A 1 179 ? 25.548 -2.954 -26.676 1.00 88.69 179 GLU A O 1
ATOM 1366 N N . VAL A 1 180 ? 24.164 -1.526 -27.716 1.00 87.31 180 VAL A N 1
ATOM 1367 C CA . VAL A 1 180 ? 24.402 -0.410 -26.789 1.00 87.31 180 VAL A CA 1
ATOM 1368 C C . VAL A 1 180 ? 23.906 -0.729 -25.376 1.00 87.31 180 VAL A C 1
ATOM 1370 O O . VAL A 1 180 ? 24.618 -0.453 -24.406 1.00 87.31 180 VAL A O 1
ATOM 1373 N N . ILE A 1 181 ? 22.706 -1.305 -25.236 1.00 84.62 181 ILE A N 1
ATOM 1374 C CA . ILE A 1 181 ? 22.137 -1.678 -23.930 1.00 84.62 181 ILE A CA 1
ATOM 1375 C C . ILE A 1 181 ? 23.002 -2.744 -23.250 1.00 84.62 181 ILE A C 1
ATOM 1377 O O . ILE A 1 181 ? 23.334 -2.597 -22.072 1.00 84.62 181 ILE A O 1
ATOM 1381 N N . GLU A 1 182 ? 23.407 -3.786 -23.977 1.00 83.69 182 GLU A N 1
ATOM 1382 C CA . GLU A 1 182 ? 24.260 -4.859 -23.457 1.00 83.69 182 GLU A CA 1
ATOM 1383 C C . GLU A 1 182 ? 25.643 -4.334 -23.051 1.00 83.69 182 GLU A C 1
ATOM 1385 O O . GLU A 1 182 ? 26.129 -4.623 -21.952 1.00 83.69 182 GLU A O 1
ATOM 1390 N N . ALA A 1 183 ? 26.254 -3.485 -23.882 1.00 85.50 183 ALA A N 1
ATOM 1391 C CA . ALA A 1 183 ? 27.520 -2.842 -23.555 1.00 85.50 183 ALA A CA 1
ATOM 1392 C C . ALA A 1 183 ? 27.401 -1.956 -22.303 1.00 85.50 183 ALA A C 1
ATOM 1394 O O . ALA A 1 183 ? 28.267 -2.006 -21.426 1.00 85.50 183 ALA A O 1
ATOM 1395 N N . ALA A 1 184 ? 26.318 -1.186 -22.159 1.00 84.25 184 ALA A N 1
ATOM 1396 C CA . ALA A 1 184 ? 26.069 -0.354 -20.980 1.00 84.25 184 ALA A CA 1
ATOM 1397 C C . ALA A 1 184 ? 25.797 -1.182 -19.709 1.00 84.25 184 ALA A C 1
ATOM 1399 O O . ALA A 1 184 ? 26.191 -0.777 -18.608 1.00 84.25 184 ALA A O 1
ATOM 1400 N N . ALA A 1 185 ? 25.171 -2.355 -19.847 1.00 83.44 185 ALA A N 1
ATOM 1401 C CA . ALA A 1 185 ? 24.918 -3.289 -18.750 1.00 83.44 185 ALA A CA 1
ATOM 1402 C C . ALA A 1 185 ? 26.209 -3.887 -18.159 1.00 83.44 185 ALA A C 1
ATOM 1404 O O . ALA A 1 185 ? 26.214 -4.301 -17.003 1.00 83.44 185 ALA A O 1
ATOM 1405 N N . SER A 1 186 ? 27.324 -3.879 -18.903 1.00 79.38 186 SER A N 1
ATOM 1406 C CA . SER A 1 186 ? 28.630 -4.328 -18.391 1.00 79.38 186 SER A CA 1
ATOM 1407 C C . SER A 1 186 ? 29.200 -3.437 -17.276 1.00 79.38 186 SER A C 1
ATOM 1409 O O . SER A 1 186 ? 30.095 -3.852 -16.534 1.00 79.38 186 SER A O 1
ATOM 1411 N N . LYS A 1 187 ? 28.699 -2.201 -17.139 1.00 76.12 187 LYS A N 1
ATOM 1412 C CA . LYS A 1 187 ? 29.145 -1.268 -16.105 1.00 76.12 187 LYS A CA 1
ATOM 1413 C C . LYS A 1 187 ? 28.517 -1.643 -14.752 1.00 76.12 187 LYS A C 1
ATOM 1415 O O . LYS A 1 187 ? 27.300 -1.629 -14.629 1.00 76.12 187 LYS A O 1
ATOM 1420 N N . PRO A 1 188 ? 29.310 -1.868 -13.690 1.00 72.06 188 PRO A N 1
ATOM 1421 C CA . PRO A 1 188 ? 28.791 -2.369 -12.413 1.00 72.06 188 PRO A CA 1
ATOM 1422 C C . PRO A 1 188 ? 28.052 -1.318 -11.562 1.00 72.06 188 PRO A C 1
ATOM 1424 O O . PRO A 1 188 ? 27.636 -1.612 -10.445 1.00 72.06 188 PRO A O 1
ATOM 1427 N N . PHE A 1 189 ? 27.927 -0.073 -12.034 1.00 71.06 189 PHE A N 1
ATOM 1428 C CA . PHE A 1 189 ? 27.248 1.011 -11.323 1.00 71.06 189 PHE A CA 1
ATOM 1429 C C . PHE A 1 189 ? 26.650 2.035 -12.291 1.00 71.06 189 PHE A C 1
ATOM 1431 O O . PHE A 1 189 ? 27.240 2.371 -13.320 1.00 71.06 189 PHE A O 1
ATOM 1438 N N . GLY A 1 190 ? 25.507 2.608 -11.912 1.00 59.38 190 GLY A N 1
ATOM 1439 C CA . GLY A 1 190 ? 24.858 3.691 -12.656 1.00 59.38 190 GLY A CA 1
ATOM 1440 C C . GLY A 1 190 ? 24.126 3.260 -13.930 1.00 59.38 190 GLY A C 1
ATOM 1441 O O . GLY A 1 190 ? 23.548 4.122 -14.583 1.00 59.38 190 GLY A O 1
ATOM 1442 N N . SER A 1 191 ? 24.121 1.969 -14.272 1.00 55.91 191 SER A N 1
ATOM 1443 C CA . SER A 1 191 ? 23.239 1.387 -15.284 1.00 55.91 191 SER A CA 1
ATOM 1444 C C . SER A 1 191 ? 22.267 0.405 -14.622 1.00 55.91 191 SER A C 1
ATOM 1446 O O . SER A 1 191 ? 22.653 -0.459 -13.839 1.00 55.91 191 SER A O 1
ATOM 1448 N N . CYS A 1 192 ? 20.979 0.575 -14.912 1.00 61.19 192 CYS A N 1
ATOM 1449 C CA . CYS A 1 192 ? 19.929 -0.409 -14.657 1.00 61.19 192 CYS A CA 1
ATOM 1450 C C . CYS A 1 192 ? 19.314 -0.717 -16.022 1.00 61.19 192 CYS A C 1
ATOM 1452 O O . CYS A 1 192 ? 18.624 0.150 -16.561 1.00 61.19 192 CYS A O 1
ATOM 1454 N N . PRO A 1 193 ? 19.622 -1.874 -16.632 1.00 58.69 193 PRO A N 1
ATOM 1455 C CA . PRO A 1 193 ? 19.111 -2.198 -17.955 1.00 58.69 193 PRO A CA 1
ATOM 1456 C C . PRO A 1 193 ? 17.580 -2.189 -17.958 1.00 58.69 193 PRO A C 1
ATOM 1458 O O . PRO A 1 193 ? 16.928 -2.618 -17.009 1.00 58.69 193 PRO A O 1
ATOM 1461 N N . SER A 1 194 ? 16.996 -1.662 -19.023 1.00 60.12 194 SER A N 1
ATOM 1462 C CA . SER A 1 194 ? 15.569 -1.756 -19.326 1.00 60.12 194 SER A CA 1
ATOM 1463 C C . SER A 1 194 ? 15.444 -1.966 -20.831 1.00 60.12 194 SER A C 1
ATOM 1465 O O . SER A 1 194 ? 16.328 -1.554 -21.582 1.00 60.12 194 SER A O 1
ATOM 1467 N N . THR A 1 195 ? 14.399 -2.655 -21.275 1.00 53.88 195 THR A N 1
ATOM 1468 C CA . THR A 1 195 ? 14.247 -3.070 -22.675 1.00 53.88 195 THR A CA 1
ATOM 1469 C C . THR A 1 195 ? 13.262 -2.163 -23.428 1.00 53.88 195 THR A C 1
ATOM 1471 O O . THR A 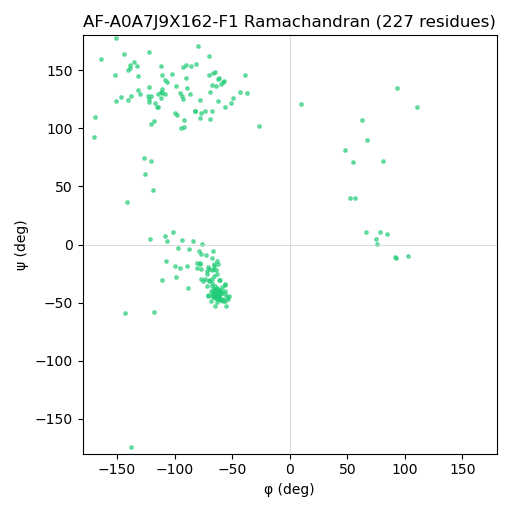1 195 ? 12.318 -1.649 -22.819 1.00 53.88 195 THR A O 1
ATOM 1474 N N . PRO A 1 196 ? 13.466 -1.913 -24.740 1.00 46.88 196 PRO A N 1
ATOM 1475 C CA . PRO A 1 196 ? 12.504 -1.177 -25.556 1.00 46.88 196 PRO A CA 1
ATOM 1476 C C . PRO A 1 196 ? 11.226 -1.993 -25.811 1.00 46.88 196 PRO A C 1
ATOM 1478 O O . PRO A 1 196 ? 11.292 -3.198 -26.048 1.00 46.88 196 PRO A O 1
ATOM 1481 N N . GLY A 1 197 ? 10.075 -1.315 -25.878 1.00 44.28 197 GLY A N 1
ATOM 1482 C CA . GLY A 1 197 ? 8.774 -1.934 -26.174 1.00 44.28 197 GLY A CA 1
ATOM 1483 C C . GLY A 1 197 ? 7.987 -2.337 -24.919 1.00 44.28 197 GLY A C 1
ATOM 1484 O O . GLY A 1 197 ? 8.534 -2.869 -23.966 1.00 44.28 197 GLY A O 1
ATOM 1485 N N . GLY A 1 198 ? 6.692 -2.003 -24.910 1.00 41.38 198 GLY A N 1
ATOM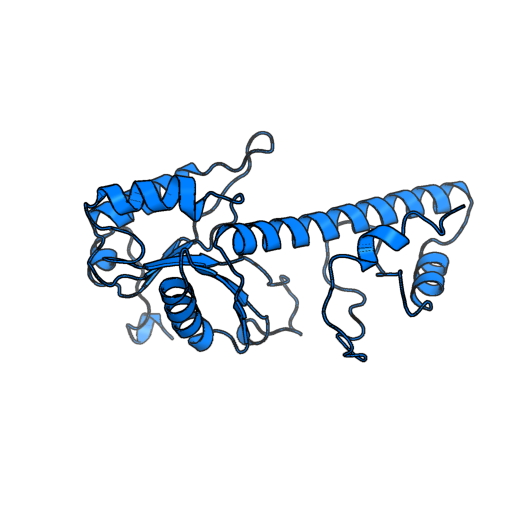 1486 C CA . GLY A 1 198 ? 5.773 -2.040 -23.763 1.00 41.38 198 GLY A CA 1
ATOM 1487 C C . GLY A 1 198 ? 5.894 -3.209 -22.774 1.00 41.38 198 GLY A C 1
ATOM 1488 O O . GLY A 1 198 ? 6.142 -4.347 -23.152 1.00 41.38 198 GLY A O 1
ATOM 1489 N N . ALA A 1 199 ? 5.629 -2.868 -21.506 1.00 45.72 199 ALA A N 1
ATOM 1490 C CA . ALA A 1 199 ? 5.653 -3.702 -20.306 1.00 45.72 199 ALA A CA 1
ATOM 1491 C C . ALA A 1 199 ? 5.393 -5.198 -20.551 1.00 45.72 199 ALA A C 1
ATOM 1493 O O . ALA A 1 199 ? 4.257 -5.652 -20.676 1.00 45.72 199 ALA A O 1
ATOM 1494 N N . SER A 1 200 ? 6.464 -5.976 -20.540 1.00 32.00 200 SER A N 1
ATOM 1495 C CA . SER A 1 200 ? 6.428 -7.377 -20.152 1.00 32.00 200 SER A CA 1
ATOM 1496 C C . SER A 1 200 ? 7.679 -7.645 -19.337 1.00 32.00 200 SER A C 1
ATOM 1498 O O . SER A 1 200 ? 8.778 -7.285 -19.750 1.00 32.00 200 SER A O 1
ATOM 1500 N N . ALA A 1 201 ? 7.432 -8.145 -18.129 1.00 38.28 201 ALA A N 1
ATOM 1501 C CA . ALA A 1 201 ? 8.308 -8.915 -17.268 1.00 38.28 201 ALA A CA 1
ATOM 1502 C C . ALA A 1 201 ? 9.786 -9.015 -17.689 1.00 38.28 201 ALA A C 1
ATOM 1504 O O . ALA A 1 201 ? 10.122 -9.606 -18.709 1.00 38.28 201 ALA A O 1
ATOM 1505 N N . VAL A 1 202 ? 10.647 -8.536 -16.787 1.00 40.75 202 VAL A N 1
ATOM 1506 C CA . VAL A 1 202 ? 11.986 -9.083 -16.532 1.00 40.75 202 VAL A CA 1
ATOM 1507 C C . VAL A 1 202 ? 12.978 -9.029 -17.698 1.00 40.75 202 VAL A C 1
ATOM 1509 O O . VAL A 1 202 ? 13.024 -9.904 -18.554 1.00 40.75 202 VAL A O 1
ATOM 1512 N N . THR A 1 203 ? 13.960 -8.130 -17.597 1.00 29.03 203 THR A N 1
ATOM 1513 C CA . THR A 1 203 ? 15.355 -8.568 -17.769 1.00 29.03 203 THR A CA 1
ATOM 1514 C C . THR A 1 203 ? 16.297 -7.682 -16.951 1.00 29.03 203 THR A C 1
ATOM 1516 O O . THR A 1 203 ? 16.329 -6.471 -17.130 1.00 29.03 203 THR A O 1
ATOM 1519 N N . ALA A 1 204 ? 17.071 -8.330 -16.072 1.00 31.50 204 ALA A N 1
ATOM 1520 C CA . ALA A 1 204 ? 18.156 -7.806 -15.236 1.00 31.50 204 ALA A CA 1
ATOM 1521 C C . ALA A 1 204 ? 17.776 -7.078 -13.923 1.00 31.50 204 ALA A C 1
ATOM 1523 O O . ALA A 1 204 ? 18.073 -5.903 -13.727 1.00 31.50 204 ALA A O 1
ATOM 1524 N N . PHE A 1 205 ? 17.315 -7.844 -12.928 1.00 31.30 205 PHE A N 1
ATOM 1525 C CA . PHE A 1 205 ? 17.986 -7.775 -11.623 1.00 31.30 205 PHE A CA 1
ATOM 1526 C C . PHE A 1 205 ? 19.218 -8.690 -11.688 1.00 31.30 205 PHE A C 1
ATOM 1528 O O . PHE A 1 205 ? 19.053 -9.905 -11.772 1.00 31.30 205 PHE A O 1
ATOM 1535 N N . PRO A 1 206 ? 20.449 -8.160 -11.595 1.00 27.34 206 PRO A N 1
ATOM 1536 C CA . PRO A 1 206 ? 21.521 -8.931 -10.995 1.00 27.34 206 PRO A CA 1
ATOM 1537 C C . PRO A 1 206 ? 21.984 -8.227 -9.721 1.00 27.34 206 PRO A C 1
ATOM 1539 O O . PRO A 1 206 ? 22.516 -7.118 -9.742 1.00 27.34 206 PRO A O 1
ATOM 1542 N N . SER A 1 207 ? 21.830 -8.945 -8.609 1.00 22.09 207 SER A N 1
ATOM 1543 C CA . SER A 1 207 ? 22.476 -8.735 -7.307 1.00 22.09 207 SER A CA 1
ATOM 1544 C C . SER A 1 207 ? 22.101 -7.479 -6.510 1.00 22.09 207 SER A C 1
ATOM 1546 O O . SER A 1 207 ? 22.789 -6.461 -6.496 1.00 22.09 207 SER A O 1
ATOM 1548 N N . ILE A 1 208 ? 21.063 -7.644 -5.688 1.00 27.55 208 ILE A N 1
ATOM 1549 C CA . ILE A 1 208 ? 20.989 -7.033 -4.360 1.00 27.55 208 ILE A CA 1
ATOM 1550 C C . ILE A 1 208 ? 22.344 -7.174 -3.638 1.00 27.55 208 ILE A C 1
ATOM 1552 O O . ILE A 1 208 ? 22.912 -8.261 -3.547 1.00 27.55 208 ILE A O 1
ATOM 1556 N N . LEU A 1 209 ? 22.816 -6.052 -3.091 1.00 26.67 209 LEU A N 1
ATOM 1557 C CA . LEU A 1 209 ? 23.645 -5.963 -1.886 1.00 26.67 209 LEU A CA 1
ATOM 1558 C C . LEU A 1 209 ? 24.846 -6.925 -1.815 1.00 26.67 209 LEU A C 1
ATOM 1560 O O . LEU A 1 209 ? 24.853 -7.892 -1.058 1.00 26.67 209 LEU A O 1
ATOM 1564 N N . HIS A 1 210 ? 25.946 -6.564 -2.470 1.00 26.19 210 HIS A N 1
ATOM 1565 C CA . HIS A 1 210 ? 27.280 -6.930 -1.982 1.00 26.19 210 HIS A CA 1
ATOM 1566 C C . HIS A 1 210 ? 28.162 -5.693 -1.827 1.00 26.19 210 HIS A C 1
ATOM 1568 O O . HIS A 1 210 ? 29.206 -5.549 -2.449 1.00 26.19 210 HIS A O 1
ATOM 1574 N N . THR A 1 211 ? 27.725 -4.771 -0.970 1.00 24.22 211 THR A N 1
ATOM 1575 C CA . THR A 1 211 ? 28.616 -4.041 -0.053 1.00 24.22 211 THR A CA 1
ATOM 1576 C C . THR A 1 211 ? 27.766 -3.252 0.933 1.00 24.22 211 THR A C 1
ATOM 1578 O O . THR A 1 211 ? 27.380 -2.107 0.718 1.00 24.22 211 THR A O 1
ATOM 1581 N N . SER A 1 212 ? 27.481 -3.876 2.070 1.00 27.98 212 SER A N 1
ATOM 1582 C CA . SER A 1 212 ? 27.214 -3.124 3.284 1.00 27.98 212 SER A CA 1
ATOM 1583 C C . SER A 1 212 ? 28.412 -2.208 3.555 1.00 27.98 212 SER A C 1
ATOM 1585 O O . SER A 1 212 ? 29.529 -2.679 3.758 1.00 27.98 212 SER A O 1
ATOM 1587 N N . ARG A 1 213 ? 28.182 -0.892 3.563 1.00 26.56 213 ARG A N 1
ATOM 1588 C CA . ARG A 1 213 ? 28.848 0.048 4.477 1.00 26.56 213 ARG A CA 1
ATOM 1589 C C . ARG A 1 213 ? 28.182 1.421 4.428 1.00 26.56 213 ARG A C 1
ATOM 1591 O O . ARG A 1 213 ? 28.396 2.196 3.509 1.00 26.56 213 ARG A O 1
ATOM 1598 N N . GLY A 1 214 ? 27.494 1.740 5.522 1.00 25.80 214 GLY A N 1
ATOM 1599 C CA . GLY A 1 214 ? 27.497 3.097 6.062 1.00 25.80 214 GLY A CA 1
ATOM 1600 C C . GLY A 1 214 ? 26.189 3.864 5.929 1.00 25.80 214 GLY A C 1
ATOM 1601 O O . GLY A 1 214 ? 25.724 4.153 4.837 1.00 25.80 214 GLY A O 1
ATOM 1602 N N . ARG A 1 215 ? 25.644 4.218 7.096 1.00 30.44 215 ARG A N 1
ATOM 1603 C CA . ARG A 1 215 ? 24.545 5.160 7.337 1.00 30.44 215 ARG A CA 1
ATOM 1604 C C . ARG A 1 215 ? 24.596 6.363 6.390 1.00 30.44 215 ARG A C 1
ATOM 1606 O O . ARG A 1 215 ? 25.622 7.027 6.292 1.00 30.44 215 ARG A O 1
ATOM 1613 N N . CYS A 1 216 ? 23.461 6.663 5.767 1.00 28.33 216 CYS A N 1
ATOM 1614 C CA . CYS A 1 216 ? 23.262 7.900 5.027 1.00 28.33 216 CYS A CA 1
ATOM 1615 C C . CYS A 1 216 ? 23.216 9.074 6.021 1.00 28.33 216 CYS A C 1
ATOM 1617 O O . CYS A 1 216 ? 22.261 9.204 6.789 1.00 28.33 216 CYS A O 1
ATOM 1619 N N . ASP A 1 217 ? 24.275 9.884 6.032 1.00 32.06 217 ASP A N 1
ATOM 1620 C CA . ASP A 1 217 ? 24.363 11.148 6.762 1.00 32.06 217 ASP A CA 1
ATOM 1621 C C . ASP A 1 217 ? 24.091 12.321 5.803 1.00 32.06 217 ASP A C 1
ATOM 1623 O O . ASP A 1 217 ? 24.568 12.362 4.664 1.00 32.06 217 ASP A O 1
ATOM 1627 N N . ARG A 1 218 ? 23.297 13.291 6.264 1.00 31.75 218 ARG A N 1
ATOM 1628 C CA . ARG A 1 218 ? 22.748 14.407 5.474 1.00 31.75 218 ARG A CA 1
ATOM 1629 C C . ARG A 1 218 ? 23.810 15.402 4.977 1.00 31.75 218 ARG A C 1
ATOM 1631 O O . ARG A 1 218 ? 23.479 16.274 4.175 1.00 31.75 218 ARG A O 1
ATOM 1638 N N . GLU A 1 219 ? 25.078 15.269 5.368 1.00 30.84 219 GLU A N 1
ATOM 1639 C CA . GLU A 1 219 ? 26.180 16.078 4.825 1.00 30.84 219 GLU A CA 1
ATOM 1640 C C . GLU A 1 219 ? 26.721 15.594 3.465 1.00 30.84 219 GLU A C 1
ATOM 1642 O O . GLU A 1 219 ? 27.293 16.395 2.720 1.00 30.84 219 GLU A O 1
ATOM 1647 N N . SER A 1 220 ? 26.506 14.333 3.067 1.00 31.64 220 SER A N 1
ATOM 1648 C CA . SER A 1 220 ? 27.071 13.790 1.814 1.00 31.64 220 SER A CA 1
ATOM 1649 C C . SER A 1 220 ? 26.378 14.310 0.547 1.00 31.64 220 SER A C 1
ATOM 1651 O O . SER A 1 220 ? 27.028 14.498 -0.482 1.00 31.64 220 SER A O 1
ATOM 1653 N N . VAL A 1 221 ? 25.085 14.643 0.629 1.00 34.59 221 VAL A N 1
ATOM 1654 C CA . VAL A 1 221 ? 24.308 15.204 -0.497 1.00 34.59 221 VAL A CA 1
ATOM 1655 C C . VAL A 1 221 ? 24.825 16.592 -0.902 1.00 34.59 221 VAL A C 1
ATOM 1657 O O . VAL A 1 221 ? 24.757 16.970 -2.068 1.00 34.59 221 VAL A O 1
ATOM 1660 N N . ARG A 1 222 ? 25.433 17.344 0.027 1.00 28.75 222 ARG A N 1
ATOM 1661 C CA . ARG A 1 222 ? 25.950 18.693 -0.254 1.00 28.75 222 ARG A CA 1
ATOM 1662 C C . ARG A 1 222 ? 27.282 18.715 -1.013 1.00 28.75 222 ARG A C 1
ATOM 1664 O O . ARG A 1 222 ? 27.599 19.748 -1.592 1.00 28.75 222 ARG A O 1
ATOM 1671 N N . ARG A 1 223 ? 28.047 17.615 -1.071 1.00 32.19 223 ARG A N 1
ATOM 1672 C CA . ARG A 1 223 ? 29.316 17.567 -1.836 1.00 32.19 223 ARG A CA 1
ATOM 1673 C C . ARG A 1 223 ? 29.156 17.131 -3.294 1.00 32.19 223 ARG A C 1
ATOM 1675 O O . ARG A 1 223 ? 30.019 17.454 -4.100 1.00 32.19 223 ARG A O 1
ATOM 1682 N N . LEU A 1 224 ? 28.043 16.493 -3.661 1.00 31.36 224 LEU A N 1
ATOM 1683 C CA . LEU A 1 224 ? 27.764 16.085 -5.048 1.00 31.36 224 LEU A CA 1
ATOM 1684 C C . LEU A 1 224 ? 27.531 17.270 -6.003 1.00 31.36 224 LEU A C 1
ATOM 1686 O O . LEU A 1 224 ? 27.787 17.147 -7.194 1.00 31.36 224 LEU A O 1
ATOM 1690 N N . HIS A 1 225 ? 27.151 18.443 -5.491 1.00 30.47 225 HIS A N 1
ATOM 1691 C CA . HIS A 1 225 ? 27.050 19.667 -6.296 1.00 30.47 225 HIS A CA 1
ATOM 1692 C C . HIS A 1 225 ? 28.403 20.337 -6.607 1.00 30.47 225 HIS A C 1
ATOM 1694 O O . HIS A 1 225 ? 28.432 21.281 -7.390 1.00 30.47 225 HIS A O 1
ATOM 1700 N N . ALA A 1 226 ? 29.518 19.882 -6.020 1.00 29.09 226 ALA A N 1
ATOM 1701 C CA . ALA A 1 226 ? 30.821 20.545 -6.148 1.00 29.09 226 ALA A CA 1
ATOM 1702 C C . ALA A 1 226 ? 31.837 19.791 -7.028 1.00 29.09 226 ALA A C 1
ATOM 1704 O O . ALA A 1 226 ? 33.004 20.170 -7.074 1.00 29.09 226 ALA A O 1
ATOM 1705 N N . THR A 1 227 ? 31.441 18.718 -7.719 1.00 31.78 227 THR A N 1
ATOM 1706 C CA . THR A 1 227 ? 32.354 17.960 -8.606 1.00 31.78 227 THR A CA 1
ATOM 1707 C C . THR A 1 227 ? 31.661 17.494 -9.888 1.00 31.78 227 THR A C 1
ATOM 1709 O O . THR A 1 227 ? 31.914 16.405 -10.390 1.00 31.78 227 THR A O 1
ATOM 1712 N N . ALA A 1 228 ? 30.766 18.334 -10.406 1.00 32.34 228 ALA A N 1
ATOM 1713 C CA . ALA A 1 228 ? 30.204 18.219 -11.745 1.00 32.34 228 ALA A CA 1
ATOM 1714 C C . ALA A 1 228 ? 30.404 19.556 -12.480 1.00 32.34 228 ALA A C 1
ATOM 1716 O O . ALA A 1 228 ? 29.479 20.358 -12.601 1.00 32.34 228 ALA A O 1
ATOM 1717 N N . VAL A 1 229 ? 31.653 19.793 -12.891 1.00 34.91 229 VAL A N 1
ATOM 1718 C CA . VAL A 1 229 ? 32.061 20.596 -14.056 1.00 34.91 229 VAL A CA 1
ATOM 1719 C C . VAL A 1 229 ? 33.145 19.795 -14.760 1.00 34.91 229 VAL A C 1
ATOM 1721 O O . VAL A 1 229 ? 34.025 19.282 -14.031 1.00 34.91 229 VAL A O 1
#

Mean predicted aligned error: 10.23 Å

Nearest PDB structures (foldseek):
  4r16-assembly1_B  TM=9.193E-01  e=4.679E-17  Pyrococcus horikoshii OT3
  4xrr-assembly1_B  TM=9.025E-01  e=2.065E-16  Micromonospora echinospora
  4xr9-assembly1_A  TM=9.155E-01  e=3.245E-16  Micromonospora echinospora
  4xrr-assembly1_A  TM=9.212E-01  e=3.461E-16  Micromonospora echinospora
  4xr9-assembly1_B  TM=9.104E-01  e=6.601E-16  Micromonospora echinospora

Secondary structure (DSSP, 8-state):
-TTTTTS----SSSGGGGG-SEEEE-----EETTEE--HHHHHHHHHHHHH--TT-EEEE-S---TTIIIIIIHHHHHTTS--BTTTBEEEEE------TT-TTS-TTTS-EEEEESSHHHHHHHHHHHTTT-S-EEE-S-HHHHHHHHHHHHHHHHHHHHHHHHHHHHHHHHT--HHHHHHHHHTSSSS-----SSS--S-S----S-S-------TTGGGTGGGS--

Foldseek 3Di:
DCVVVVNDDDDPDLQCLLVDQEAEQADEQDADPNRTDCVSVQVVLLSSLCRPFFNHQYEYQYQDAQCCQPPRSQVSNCVNVDHEPGRYWYKYWQYDPDAPPDPPDDPQADEIEMETQDPVSQVVVCVVCVVVHVHYHYDHHRSVRSVVNVVVVVVLVVLQVVLQVLVVVCVVVVHDSVVVLVVQVPDPDDDDGDDHDDDDDDDDDDDDDDDDDDDDDPVVVVCVVVPDD